Protein AF-A0A944Y5Y4-F1 (afdb_monomer_lite)

Sequence (317 aa):
REGQQRCRPAVFDELEQLVVWQGKKKQIVALEKGPWISRLKGQNPHGPQLGYQIQLTYREESLQIILSQECAETFLPERRYAYGEYSKNRRDNFRWDNFGQKIFIDRYLVSNRDLKVWSDLGLAPKAIQFDAGLPDNPALKLTKSQMLSYCAFRGKQLMQAHILDAASFHPMDIQNVRPKSSLRNPYPWTRKKGTFLNKALNDKGSLFKKEYCKKIFTSECGETALLGASVARSRSWMGMYQVLGGQLEAVRNAVQPKYNLKASSQHFDIHSAWHKIGKRAYWDGVGHTERNFGWKRGEVPSKYPLGVGFRCFRRLL

Secondary structure (DSSP, 8-state):
--------TTHHHHHHHHHHHHHTTT-EEEEEEEEEEETTTSS-TTS-SEEEEEEEEETTEEEEEEEE-GGGEEEE-S-EEE-SSPPSSGGG--EEE-TT-EEEEESSPPBHHHHHHHHHTT-S-TT----TT-TTSB--S--HHHHHHHHHHTT-EE-BHHHHHHHHS--S-SS-SS-SS----SSTT---S--HHHHHHH-TTSPP-GGGGGT-B-GGGGGGGGS-TTT---B-TT--BSSSBSSEEE-B-SS-TT--EE--STTS-TT-TT-STT--B-B-SS--SGGGB-SPTTSS-TTS---EEE-EEEEE-

Foldseek 3Di:
DDDPPQPDPCPVVVVVVVLVVVVVVVWWDDKDWDAKDACVPDPDVPDARIFTWIWTHTPPDIDIDTHDPLNQKFWQDWAKAWFFDDDPDPVPTDIDTQVVKTKIWGQEFQFLLLVVSCVVVVNQDPPDDGDPPDRQAFGFFAFLVRQQSSQVSNVWGWAARRNLQSQQQDAPDPPHRYDPDGDFFFGQPDDDQPPPLNCVQVDVPDDDDCVCCLAAQAQVVPPVLRPHQPRNVHAGPRNRTNSAERAKEAHCYPPDRQFGILPRYHQHDSNDPSRTRSHGWGACRGGQDPVRTRDDPPRTDPPDRHTYTTITMHMDD

Radius of gyration: 21.39 Å; chains: 1; bounding box: 64×45×59 Å

Structure (mmCIF, N/CA/C/O backbone):
data_AF-A0A944Y5Y4-F1
#
_entry.id   AF-A0A944Y5Y4-F1
#
loop_
_atom_site.group_PDB
_atom_site.id
_atom_site.type_symbol
_atom_site.label_atom_id
_atom_site.label_alt_id
_atom_site.label_comp_id
_atom_site.label_asym_id
_atom_site.label_entity_id
_atom_site.label_seq_id
_atom_site.pdbx_PDB_ins_code
_atom_site.Cartn_x
_atom_site.Cartn_y
_atom_site.Cartn_z
_atom_site.occupancy
_atom_site.B_iso_or_equiv
_atom_site.auth_seq_id
_atom_site.auth_comp_id
_atom_site.auth_asym_id
_atom_site.auth_atom_id
_atom_site.pdbx_PDB_model_num
ATOM 1 N N . ARG A 1 1 ? -24.994 -11.385 -10.035 1.00 32.56 1 ARG A N 1
ATOM 2 C CA . ARG A 1 1 ? -24.732 -9.939 -9.811 1.00 32.56 1 ARG A CA 1
ATOM 3 C C . ARG A 1 1 ? -25.239 -9.640 -8.410 1.00 32.56 1 ARG A C 1
ATOM 5 O O . ARG A 1 1 ? -26.354 -9.174 -8.263 1.00 32.56 1 ARG A O 1
ATOM 12 N N . GLU A 1 2 ? -24.466 -10.010 -7.398 1.00 31.47 2 GLU A N 1
ATOM 13 C CA . GLU A 1 2 ? -24.863 -9.892 -5.995 1.00 31.47 2 GLU A CA 1
ATOM 14 C C . GLU A 1 2 ? -24.019 -8.816 -5.318 1.00 31.47 2 GLU A C 1
ATOM 16 O O . GLU A 1 2 ? -22.796 -8.793 -5.451 1.00 31.47 2 GLU A O 1
ATOM 21 N N . GLY A 1 3 ? -24.716 -7.894 -4.655 1.00 32.81 3 GLY A N 1
ATOM 22 C CA . GLY A 1 3 ? -24.315 -7.308 -3.380 1.00 32.81 3 GLY A CA 1
ATOM 23 C C . GLY A 1 3 ? -22.873 -6.838 -3.210 1.00 32.81 3 GLY A C 1
ATOM 24 O O . GLY A 1 3 ? -22.249 -7.170 -2.210 1.00 32.81 3 GLY A O 1
ATOM 25 N N . GLN A 1 4 ? -22.350 -5.979 -4.088 1.00 35.22 4 GLN A N 1
ATOM 26 C CA . GLN A 1 4 ? -21.312 -5.049 -3.632 1.00 35.22 4 GLN A CA 1
ATOM 27 C C . GLN A 1 4 ? -22.012 -3.936 -2.849 1.00 35.22 4 GLN A C 1
ATOM 29 O O . GLN A 1 4 ? -22.292 -2.864 -3.389 1.00 35.22 4 GLN A O 1
ATOM 34 N N . GLN A 1 5 ? -22.337 -4.218 -1.583 1.00 37.31 5 GLN A N 1
ATOM 35 C CA . GLN A 1 5 ? -22.706 -3.196 -0.609 1.00 37.31 5 GLN A CA 1
ATOM 36 C C . GLN A 1 5 ? -21.568 -2.171 -0.623 1.00 37.31 5 GLN A C 1
ATOM 38 O O . GLN A 1 5 ? -20.433 -2.438 -0.215 1.00 37.31 5 GLN A O 1
ATOM 43 N N . ARG A 1 6 ? -21.831 -1.019 -1.246 1.00 40.19 6 ARG A N 1
ATOM 44 C CA . ARG A 1 6 ? -20.888 0.089 -1.251 1.0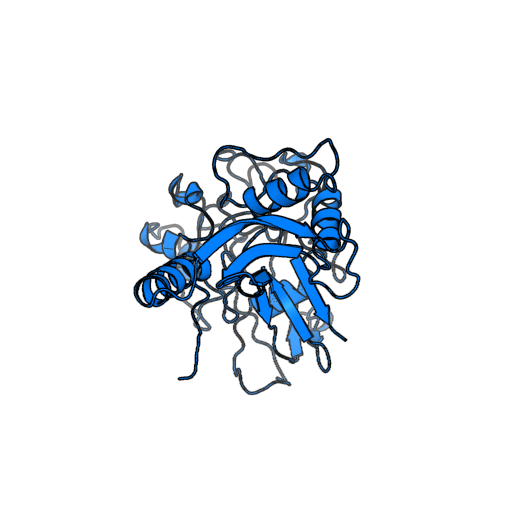0 40.19 6 ARG A CA 1
ATOM 45 C C . ARG A 1 6 ? -20.812 0.549 0.189 1.00 40.19 6 ARG A C 1
ATOM 47 O O . ARG A 1 6 ? -21.748 1.160 0.679 1.00 40.19 6 ARG A O 1
ATOM 54 N N . CYS A 1 7 ? -19.695 0.255 0.832 1.00 50.53 7 CYS A N 1
ATOM 55 C CA . CYS A 1 7 ? -19.267 0.942 2.032 1.00 50.53 7 CYS A CA 1
ATOM 56 C C . CYS A 1 7 ? -19.266 2.445 1.763 1.00 50.53 7 CYS A C 1
ATOM 58 O O . CYS A 1 7 ? -18.331 2.976 1.158 1.00 50.53 7 CYS A O 1
ATOM 60 N N . ARG A 1 8 ? -20.363 3.109 2.118 1.00 47.94 8 ARG A N 1
ATOM 61 C CA . ARG A 1 8 ? -20.474 4.554 2.064 1.00 47.94 8 ARG A CA 1
ATOM 62 C C . ARG A 1 8 ? -19.942 5.094 3.392 1.00 47.94 8 ARG A C 1
ATOM 64 O O . ARG A 1 8 ? -20.396 4.647 4.438 1.00 47.94 8 ARG A O 1
ATOM 71 N N . PRO A 1 9 ? -19.035 6.082 3.378 1.00 46.47 9 PRO A N 1
ATOM 72 C CA . PRO A 1 9 ? -18.768 6.916 4.553 1.00 46.47 9 PRO A CA 1
ATOM 73 C C . PRO A 1 9 ? -20.051 7.548 5.121 1.00 46.47 9 PRO A C 1
ATOM 75 O O . PRO A 1 9 ? -20.105 7.873 6.299 1.00 46.47 9 PRO A O 1
ATOM 78 N N . ALA A 1 10 ? -21.095 7.635 4.291 1.00 51.19 10 ALA A N 1
ATOM 79 C CA . ALA A 1 10 ? -22.424 8.103 4.639 1.00 51.19 10 ALA A CA 1
ATOM 80 C C . ALA A 1 10 ? -23.187 7.205 5.624 1.00 51.19 10 ALA A C 1
ATOM 82 O O . ALA A 1 10 ? -24.344 7.490 5.849 1.00 51.19 10 ALA A O 1
ATOM 83 N N . VAL A 1 11 ? -22.619 6.150 6.231 1.00 61.16 11 VAL A N 1
ATOM 84 C CA . VAL A 1 11 ? -23.331 5.438 7.317 1.00 61.16 11 VAL A CA 1
ATOM 85 C C . VAL A 1 11 ? -23.680 6.404 8.451 1.00 61.16 11 VAL A C 1
ATOM 87 O O . VAL A 1 11 ? -24.752 6.281 9.026 1.00 61.16 11 VAL A O 1
ATOM 90 N N . PHE A 1 12 ? -22.827 7.395 8.740 1.00 59.19 12 PHE A N 1
ATOM 91 C CA . PHE A 1 12 ? -23.181 8.428 9.714 1.00 59.19 12 PHE A CA 1
ATOM 92 C C . PHE A 1 12 ? -24.285 9.348 9.185 1.00 59.19 12 PHE A C 1
ATOM 94 O O . PHE A 1 12 ? -25.245 9.579 9.900 1.00 59.19 12 PHE A O 1
ATOM 101 N N . ASP A 1 13 ? -24.204 9.803 7.932 1.00 63.31 13 ASP A N 1
ATOM 102 C CA . ASP A 1 13 ? -25.249 10.641 7.324 1.00 63.31 13 ASP A CA 1
ATOM 103 C C . ASP A 1 13 ? -26.589 9.886 7.198 1.00 63.31 13 ASP A C 1
ATOM 105 O O . ASP A 1 13 ? -27.656 10.464 7.362 1.00 63.31 13 ASP A O 1
ATOM 109 N N . GLU A 1 14 ? -26.549 8.578 6.939 1.00 68.12 14 GLU A N 1
ATOM 110 C CA . GLU A 1 14 ? -27.693 7.666 6.866 1.00 68.12 14 GLU A CA 1
ATOM 111 C C . GLU A 1 14 ? -28.248 7.382 8.270 1.00 68.12 14 GLU A C 1
ATOM 113 O O . GLU A 1 14 ? -29.465 7.335 8.433 1.00 68.12 14 GLU A O 1
ATOM 118 N N . LEU A 1 15 ? -27.393 7.263 9.297 1.00 66.62 15 LEU A N 1
ATOM 119 C CA . LEU A 1 15 ? -27.804 7.193 10.704 1.00 66.62 15 LEU A CA 1
ATOM 120 C C . LEU A 1 15 ? -28.414 8.518 11.170 1.00 66.62 15 LEU A C 1
ATOM 122 O O . LEU A 1 15 ? -29.467 8.493 11.793 1.00 66.62 15 LEU A O 1
ATOM 126 N N . GLU A 1 16 ? -27.821 9.663 10.827 1.00 66.06 16 GLU A N 1
ATOM 127 C CA . GLU A 1 16 ? -28.390 10.993 11.075 1.00 66.06 16 GLU A CA 1
ATOM 128 C C . GLU A 1 16 ? -29.751 11.119 10.376 1.00 66.06 16 GLU A C 1
ATOM 130 O O . GLU A 1 16 ? -30.722 11.529 11.004 1.00 66.06 16 GLU A O 1
ATOM 135 N N . GLN A 1 17 ? -29.879 10.684 9.118 1.00 68.75 17 GLN A N 1
ATOM 136 C CA . GLN A 1 17 ? -31.157 10.677 8.395 1.00 68.75 17 GLN A CA 1
ATOM 137 C C . GLN A 1 17 ? -32.194 9.737 9.026 1.00 68.75 17 GLN A C 1
ATOM 139 O O . GLN A 1 17 ? -33.362 10.113 9.137 1.00 68.75 17 GLN A O 1
ATOM 144 N N . LEU A 1 18 ? -31.792 8.543 9.470 1.00 65.81 18 LEU A N 1
ATOM 145 C CA . LEU A 1 18 ? -32.645 7.603 10.208 1.00 65.81 18 LEU A CA 1
ATOM 146 C C . LEU A 1 18 ? -33.116 8.202 11.535 1.00 65.81 18 LEU A C 1
ATOM 148 O O . LEU A 1 18 ? -34.299 8.108 11.863 1.00 65.81 18 LEU A O 1
ATOM 152 N N . VAL A 1 19 ? -32.214 8.855 12.268 1.00 65.56 19 VAL A N 1
ATOM 153 C CA . VAL A 1 19 ? -32.515 9.550 13.522 1.00 65.56 19 VAL A CA 1
ATOM 154 C C . VAL A 1 19 ? -33.461 10.719 13.279 1.00 65.56 19 VAL A C 1
ATOM 156 O O . VAL A 1 19 ? -34.454 10.834 13.987 1.00 65.56 19 VAL A O 1
ATOM 159 N N . VAL A 1 20 ? -33.245 11.533 12.244 1.00 66.31 20 VAL A N 1
ATOM 160 C CA . VAL A 1 20 ? -34.153 12.628 11.861 1.00 66.31 20 VAL A CA 1
ATOM 161 C C . VAL A 1 20 ? -35.531 12.089 11.466 1.00 66.31 20 VAL A C 1
ATOM 163 O O . VAL A 1 20 ? -36.558 12.653 11.853 1.00 66.31 20 VAL A O 1
ATOM 166 N N . TRP A 1 21 ? -35.587 10.979 10.727 1.00 65.56 21 TRP A N 1
ATOM 167 C CA . TRP A 1 21 ? -36.845 10.349 10.327 1.00 65.56 21 TRP A CA 1
ATOM 168 C C . TRP A 1 21 ? -37.629 9.789 11.524 1.00 65.56 21 TRP A C 1
ATOM 170 O O . TRP A 1 21 ? -38.839 9.994 11.615 1.00 65.56 21 TRP A O 1
ATOM 180 N N . GLN A 1 22 ? -36.953 9.144 12.477 1.00 63.25 22 GLN A N 1
ATOM 181 C CA . GLN A 1 22 ? -37.564 8.643 13.717 1.00 63.25 22 GLN A CA 1
ATOM 182 C C . GLN A 1 22 ? -37.851 9.754 14.740 1.00 63.25 22 GLN A C 1
ATOM 184 O O . GLN A 1 22 ? -38.811 9.667 15.506 1.00 63.25 22 GLN A O 1
ATOM 189 N N . GLY A 1 23 ? -37.070 10.833 14.736 1.00 59.53 23 GLY A N 1
ATOM 190 C CA . GLY A 1 23 ? -37.290 12.029 15.550 1.00 59.53 23 GLY A CA 1
ATOM 191 C C . GLY A 1 23 ? -38.602 12.723 15.187 1.00 59.53 23 GLY A C 1
ATOM 192 O O . GLY A 1 23 ? -39.351 13.137 16.069 1.00 59.53 23 GLY A O 1
ATOM 193 N N . LYS A 1 24 ? -38.984 12.716 13.900 1.00 63.16 24 LYS A N 1
ATOM 194 C CA . LYS A 1 24 ? -40.328 13.138 13.453 1.00 63.16 24 LYS A CA 1
ATOM 195 C C . LYS A 1 24 ? -41.460 12.265 14.014 1.00 63.16 24 LYS A C 1
ATOM 197 O O . LYS A 1 24 ? -42.593 12.729 14.090 1.00 63.16 24 LYS A O 1
ATOM 202 N N . LYS A 1 25 ? -41.162 11.037 14.459 1.00 65.19 25 LYS A N 1
ATOM 203 C CA . LYS A 1 25 ? -42.082 10.146 15.189 1.00 65.19 25 LYS A CA 1
ATOM 204 C C . LYS A 1 25 ? -41.959 10.260 16.723 1.00 65.19 25 LYS A C 1
ATOM 206 O O . LYS A 1 25 ? -42.536 9.438 17.427 1.00 65.19 25 LYS A O 1
ATOM 211 N N . LYS A 1 26 ? -41.238 11.272 17.241 1.00 60.72 26 LYS A N 1
ATOM 212 C CA . LYS A 1 26 ? -40.980 11.543 18.677 1.00 60.72 26 LYS A CA 1
ATOM 213 C C . LYS A 1 26 ? -40.321 10.386 19.441 1.00 60.72 26 LYS A C 1
ATOM 215 O O . LYS A 1 26 ? -40.589 10.180 20.621 1.00 60.72 26 LYS A O 1
ATOM 220 N N . GLN A 1 27 ? -39.497 9.600 18.759 1.00 64.38 27 GLN A N 1
ATOM 221 C CA . GLN A 1 27 ? -38.983 8.343 19.295 1.00 64.38 27 GLN A CA 1
ATOM 222 C C . GLN A 1 27 ? -37.503 8.429 19.701 1.00 64.38 27 GLN A C 1
ATOM 224 O O . GLN A 1 27 ? -37.163 8.092 20.830 1.00 64.38 27 GLN A O 1
ATOM 229 N N . ILE A 1 28 ? -36.633 8.963 18.841 1.00 63.50 28 ILE A N 1
ATOM 230 C CA . ILE A 1 28 ? -35.209 9.172 19.155 1.00 63.50 28 ILE A CA 1
ATOM 231 C C . ILE A 1 28 ? -34.992 10.621 19.600 1.00 63.50 28 ILE A C 1
ATOM 233 O O . ILE A 1 28 ? -35.479 11.539 18.940 1.00 63.50 28 ILE A O 1
ATOM 237 N N . VAL A 1 29 ? -34.273 10.808 20.709 1.00 65.19 29 VAL A N 1
ATOM 238 C CA . VAL A 1 29 ? -34.086 12.112 21.367 1.00 65.19 29 VAL A CA 1
ATOM 239 C C . VAL A 1 29 ? -32.740 12.737 20.998 1.00 65.19 29 VAL A C 1
ATOM 241 O O . VAL A 1 29 ? -32.684 13.938 20.746 1.00 65.19 29 VAL A O 1
ATOM 244 N N . ALA A 1 30 ? -31.668 11.941 20.913 1.00 73.81 30 ALA A N 1
ATOM 245 C CA . ALA A 1 30 ? -30.339 12.446 20.571 1.00 73.81 30 ALA A CA 1
ATOM 246 C C . ALA A 1 30 ? -29.440 11.378 19.926 1.00 73.81 30 ALA A C 1
ATOM 248 O O . ALA A 1 30 ? -29.557 10.183 20.208 1.00 73.81 30 ALA A O 1
ATOM 249 N N . LEU A 1 31 ? -28.520 11.843 19.077 1.00 77.12 31 LEU A N 1
ATOM 250 C CA . LEU A 1 31 ? -27.398 11.082 18.534 1.00 77.12 31 LEU A CA 1
ATOM 251 C C . LEU A 1 31 ? -26.121 11.882 18.799 1.00 77.12 31 LEU A C 1
ATOM 253 O O . LEU A 1 31 ? -25.899 12.916 18.169 1.00 77.12 31 LEU A O 1
ATOM 257 N N . GLU A 1 32 ? -25.281 11.409 19.714 1.00 80.31 32 GLU A N 1
ATOM 258 C CA . GLU A 1 32 ? -24.053 12.108 20.094 1.00 80.31 32 GLU A CA 1
ATOM 259 C C . GLU A 1 32 ? -22.818 11.408 19.521 1.00 80.31 32 GLU A C 1
ATOM 261 O O . GLU A 1 32 ? -22.635 10.189 19.627 1.00 80.31 32 GLU A O 1
ATOM 266 N N . LYS A 1 33 ? -21.953 12.210 18.893 1.00 80.00 33 LYS A N 1
ATOM 267 C CA . LYS A 1 33 ? -20.659 11.785 18.354 1.00 80.00 33 LYS A CA 1
ATOM 268 C C . LYS A 1 33 ? -19.675 11.593 19.507 1.00 80.00 33 LYS A C 1
ATOM 270 O O . LYS A 1 33 ? -19.272 12.563 20.142 1.00 80.00 33 LYS A O 1
ATOM 275 N N . GLY A 1 34 ? -19.278 10.349 19.757 1.00 78.38 34 GLY A N 1
ATOM 276 C CA . GLY A 1 34 ? -18.265 10.006 20.750 1.00 78.38 34 GLY A CA 1
ATOM 277 C C . GLY A 1 34 ? -16.836 10.043 20.191 1.00 78.38 34 GLY A C 1
ATOM 278 O O . GLY A 1 34 ? -16.617 10.268 18.994 1.00 78.38 34 GLY A O 1
ATOM 279 N N . PRO A 1 35 ? -15.828 9.821 21.051 1.00 83.62 35 PRO A N 1
ATOM 280 C CA . PRO A 1 35 ? -14.444 9.697 20.618 1.00 83.62 35 PRO A CA 1
ATOM 281 C C . PRO A 1 35 ? -14.199 8.373 19.879 1.00 83.62 35 PRO A C 1
ATOM 283 O O . PRO A 1 35 ? -14.980 7.419 19.938 1.00 83.62 35 PRO A O 1
ATOM 286 N N . TRP A 1 36 ? -13.046 8.284 19.216 1.00 80.38 36 TRP A N 1
ATOM 287 C CA . TRP A 1 36 ? -12.488 6.981 18.865 1.00 80.38 36 TRP A CA 1
ATOM 288 C C . TRP A 1 36 ? -12.118 6.234 20.143 1.00 80.38 36 TRP A C 1
ATOM 290 O O . TRP A 1 36 ? -11.468 6.792 21.026 1.00 80.38 36 TRP A O 1
ATOM 300 N N . ILE A 1 37 ? -12.491 4.961 20.217 1.00 81.00 37 ILE A N 1
ATOM 301 C CA . ILE A 1 37 ? -12.140 4.080 21.330 1.00 81.00 37 ILE A CA 1
ATOM 302 C C . ILE A 1 37 ? -11.293 2.919 20.824 1.00 81.00 37 ILE A C 1
ATOM 304 O O . ILE A 1 37 ? -11.496 2.418 19.716 1.00 81.00 37 ILE A O 1
ATOM 308 N N . SER A 1 38 ? -10.337 2.480 21.640 1.00 79.38 38 SER A N 1
ATOM 309 C CA . SER A 1 38 ? -9.500 1.313 21.362 1.00 79.38 38 SER A CA 1
ATOM 310 C C . SER A 1 38 ? -9.567 0.330 22.518 1.00 79.38 38 SER A C 1
ATOM 312 O O . SER A 1 38 ? -9.534 0.744 23.678 1.00 79.38 38 SER A O 1
ATOM 314 N N . ARG A 1 39 ? -9.572 -0.971 22.206 1.00 77.94 39 ARG A N 1
ATOM 315 C CA . ARG A 1 39 ? -9.470 -2.044 23.207 1.00 77.94 39 ARG A CA 1
ATOM 316 C C . ARG A 1 39 ? -8.249 -1.872 24.118 1.00 77.94 39 ARG A C 1
ATOM 318 O O . ARG A 1 39 ? -8.322 -2.203 25.289 1.00 77.94 39 ARG A O 1
ATOM 325 N N . LEU A 1 40 ? -7.152 -1.310 23.607 1.00 73.44 40 LEU A N 1
ATOM 326 C CA . LEU A 1 40 ? -5.926 -1.081 24.382 1.00 73.44 40 LEU A CA 1
ATOM 327 C C . LEU A 1 40 ? -6.068 0.013 25.452 1.00 73.44 40 LEU A C 1
ATOM 329 O O . LEU A 1 40 ? -5.273 0.053 26.384 1.00 73.44 40 LEU A O 1
ATOM 333 N N . LYS A 1 41 ? -7.058 0.904 25.315 1.00 70.69 41 LYS A N 1
ATOM 334 C CA . LYS A 1 41 ? -7.368 1.962 26.288 1.00 70.69 41 LYS A CA 1
ATOM 335 C C . LYS A 1 41 ? -8.631 1.686 27.111 1.00 70.69 41 LYS A C 1
ATOM 337 O O . LYS A 1 41 ? -8.846 2.362 28.110 1.00 70.69 41 LYS A O 1
ATOM 342 N N . GLY A 1 42 ? -9.484 0.763 26.668 1.00 61.91 42 GLY A N 1
ATOM 343 C CA . GLY A 1 42 ? -10.817 0.537 27.223 1.00 61.91 42 GLY A CA 1
ATOM 344 C C . GLY A 1 42 ? -10.913 -0.675 28.152 1.00 61.91 42 GLY A C 1
ATOM 345 O O . GLY A 1 42 ? -10.196 -1.656 27.999 1.00 61.91 42 GLY A O 1
ATOM 346 N N . GLN A 1 43 ? -11.876 -0.624 29.073 1.00 57.53 43 GLN A N 1
ATOM 347 C CA . GLN A 1 43 ? -12.178 -1.660 30.073 1.00 57.53 43 GLN A CA 1
ATOM 348 C C . GLN A 1 43 ? -12.935 -2.888 29.518 1.00 57.53 43 GLN A C 1
ATOM 350 O O . GLN A 1 43 ? -13.254 -3.797 30.276 1.00 57.53 43 GLN A O 1
ATOM 355 N N . ASN A 1 44 ? -13.246 -2.940 28.214 1.00 64.25 44 ASN A N 1
ATOM 356 C CA . ASN A 1 44 ? -14.018 -4.033 27.614 1.00 64.25 44 ASN A CA 1
ATOM 357 C C . ASN A 1 44 ? -13.126 -4.941 26.739 1.00 64.25 44 ASN A C 1
ATOM 359 O O . ASN A 1 44 ? -12.873 -4.604 25.574 1.00 64.25 44 ASN A O 1
ATOM 363 N N . PRO A 1 45 ? -12.682 -6.110 27.242 1.00 68.31 45 PRO A N 1
ATOM 364 C CA . PRO A 1 45 ? -11.821 -7.028 26.491 1.00 68.31 45 PRO A CA 1
ATOM 365 C C . PRO A 1 45 ? -12.508 -7.634 25.254 1.00 68.31 45 PRO A C 1
ATOM 367 O O . PRO A 1 45 ? -11.828 -8.122 24.347 1.00 68.31 45 PRO A O 1
ATOM 370 N N . HIS A 1 46 ? -13.841 -7.564 25.181 1.00 72.50 46 HIS A N 1
ATOM 371 C CA . HIS A 1 46 ? -14.649 -8.123 24.098 1.00 72.50 46 HIS A CA 1
ATOM 372 C C . HIS A 1 46 ? -15.019 -7.096 23.011 1.00 72.50 46 HIS A C 1
ATOM 374 O O . HIS A 1 46 ? -15.460 -7.490 21.933 1.00 72.50 46 HIS A O 1
ATOM 380 N N . GLY A 1 47 ? -14.791 -5.795 23.235 1.00 65.56 47 GLY A N 1
ATOM 381 C CA . GLY A 1 47 ? -15.055 -4.739 22.245 1.00 65.56 47 GLY A CA 1
ATOM 382 C C . GLY A 1 47 ? -14.104 -4.782 21.034 1.00 65.56 47 GLY A C 1
ATOM 383 O O . GLY A 1 47 ? -13.049 -5.419 21.101 1.00 65.56 47 GLY A O 1
ATOM 384 N N . PRO A 1 48 ? -14.418 -4.124 19.902 1.00 69.62 48 PRO A N 1
ATOM 385 C CA . PRO A 1 48 ? -13.535 -4.105 18.732 1.00 69.62 48 PRO A CA 1
ATOM 386 C C . PRO A 1 48 ? -12.177 -3.445 19.042 1.00 69.62 48 PRO A C 1
ATOM 388 O O . PRO A 1 48 ? -12.066 -2.604 19.930 1.00 69.62 48 PRO A O 1
ATOM 391 N N . GLN A 1 49 ? -11.127 -3.812 18.294 1.00 77.56 49 GLN A N 1
ATOM 392 C CA . GLN A 1 49 ? -9.764 -3.271 18.485 1.00 77.56 49 GLN A CA 1
ATOM 393 C C . GLN A 1 49 ? -9.711 -1.738 18.383 1.00 77.56 49 GLN A C 1
ATOM 395 O O . GLN A 1 49 ? -9.029 -1.074 19.165 1.00 77.56 49 GLN A O 1
ATOM 400 N N . LEU A 1 50 ? -10.464 -1.190 17.430 1.00 83.06 50 LEU A N 1
ATOM 401 C CA . LEU A 1 50 ? -10.722 0.233 17.274 1.00 83.06 50 LEU A CA 1
ATOM 402 C C . LEU A 1 50 ? -12.146 0.402 16.748 1.00 83.06 50 LEU A C 1
ATOM 404 O O . LEU A 1 50 ? -12.538 -0.296 15.807 1.00 83.06 50 LEU A O 1
ATOM 408 N N . GLY A 1 51 ? -12.888 1.344 17.314 1.00 83.25 51 GLY A N 1
ATOM 409 C CA . GLY A 1 51 ? -14.210 1.700 16.827 1.00 83.25 51 GLY A CA 1
ATOM 410 C C . GLY A 1 51 ? -14.543 3.158 17.089 1.00 83.25 51 GLY A C 1
ATOM 411 O O . GLY A 1 51 ? -13.923 3.812 17.929 1.00 83.25 51 GLY A O 1
ATOM 412 N N . TYR A 1 52 ? -15.509 3.661 16.332 1.00 82.88 52 TYR A N 1
ATOM 413 C CA . TYR A 1 52 ? -16.080 4.978 16.567 1.00 82.88 52 TYR A CA 1
ATOM 414 C C . TYR A 1 52 ? -17.280 4.826 17.495 1.00 82.88 52 TYR A C 1
ATOM 416 O O . TYR A 1 52 ? -18.211 4.084 17.171 1.00 82.88 52 TYR A O 1
ATOM 424 N N . GLN A 1 53 ? -17.228 5.468 18.660 1.00 84.44 53 GLN A N 1
ATOM 425 C CA . GLN A 1 5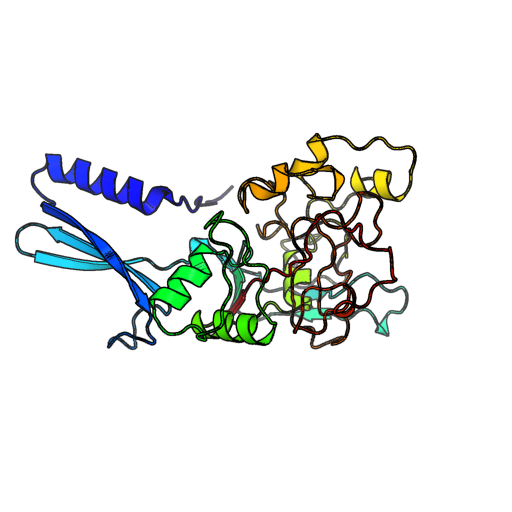3 ? -18.318 5.413 19.620 1.00 84.44 53 GLN A CA 1
ATOM 426 C C . GLN A 1 53 ? -19.418 6.395 19.226 1.00 84.44 53 GLN A C 1
ATOM 428 O O . GLN A 1 53 ? -19.160 7.552 18.903 1.00 84.44 53 GLN A O 1
ATOM 433 N N . ILE A 1 54 ? -20.654 5.926 19.307 1.00 86.19 54 ILE A N 1
ATOM 434 C CA . ILE A 1 54 ? -21.862 6.717 19.129 1.00 86.19 54 ILE A CA 1
ATOM 435 C C . ILE A 1 54 ? -22.753 6.457 20.336 1.00 86.19 54 ILE A C 1
ATOM 437 O O . ILE A 1 54 ? -22.962 5.300 20.698 1.00 86.19 54 ILE A O 1
ATOM 441 N N . GLN A 1 55 ? -23.282 7.516 20.941 1.00 87.31 55 GLN A N 1
ATOM 442 C CA . GLN A 1 55 ? -24.334 7.389 21.943 1.00 87.31 55 GLN A CA 1
ATOM 443 C C . GLN A 1 55 ? -25.680 7.659 21.272 1.00 87.31 55 GLN A C 1
ATOM 445 O O . GLN A 1 55 ? -25.877 8.712 20.662 1.00 87.31 55 GLN A O 1
ATOM 450 N N . LEU A 1 56 ? -26.591 6.696 21.361 1.00 85.38 56 LEU A N 1
ATOM 451 C CA . LEU A 1 56 ? -27.963 6.825 20.893 1.00 85.38 56 LEU A CA 1
ATOM 452 C C . LEU A 1 56 ? -28.887 6.930 22.104 1.00 85.38 56 LEU A C 1
ATOM 454 O O . LEU A 1 56 ? -28.943 6.002 22.906 1.00 85.38 56 LEU A O 1
ATOM 458 N N . THR A 1 57 ? -29.637 8.022 22.211 1.00 84.31 57 THR A N 1
ATOM 459 C CA . THR A 1 57 ? -30.603 8.223 23.299 1.00 84.31 57 THR A CA 1
ATOM 460 C C . THR A 1 57 ? -32.024 8.086 22.763 1.00 84.31 57 THR A C 1
ATOM 462 O O . THR A 1 57 ? -32.444 8.827 21.866 1.00 84.31 57 THR A O 1
ATOM 465 N N . TYR A 1 58 ? -32.772 7.134 23.316 1.00 81.88 58 TYR A N 1
ATOM 466 C CA . TYR A 1 58 ? -34.165 6.849 22.983 1.00 81.88 58 TYR A CA 1
ATOM 467 C C . TYR A 1 58 ? -34.997 6.915 24.265 1.00 81.88 58 TYR A C 1
ATOM 469 O O . TYR A 1 58 ? -34.846 6.080 25.153 1.00 81.88 58 TYR A O 1
ATOM 477 N N . ARG A 1 59 ? -35.888 7.910 24.363 1.00 83.06 59 ARG A N 1
ATOM 478 C CA . ARG A 1 59 ? -36.593 8.252 25.613 1.00 83.06 59 ARG A CA 1
ATOM 479 C C . ARG A 1 59 ? -35.591 8.473 26.761 1.00 83.06 59 ARG A C 1
ATOM 481 O O . ARG A 1 59 ? -34.726 9.330 26.625 1.00 83.06 59 ARG A O 1
ATOM 488 N N . GLU A 1 60 ? -35.708 7.722 27.853 1.00 86.44 60 GLU A N 1
ATOM 489 C CA . GLU A 1 60 ? -34.827 7.783 29.031 1.00 86.44 60 GLU A CA 1
ATOM 490 C C . GLU A 1 60 ? -33.696 6.741 28.980 1.00 86.44 60 GLU A C 1
ATOM 492 O O . GLU A 1 60 ? -32.878 6.656 29.893 1.00 86.44 60 GLU A O 1
ATOM 497 N N . GLU A 1 61 ? -33.622 5.951 27.907 1.00 88.06 61 GLU A N 1
ATOM 498 C CA . GLU A 1 61 ? -32.595 4.933 27.729 1.00 88.06 61 GLU A CA 1
ATOM 499 C C . GLU A 1 61 ? -31.480 5.436 26.813 1.00 88.06 61 GLU A C 1
ATOM 501 O O . GLU A 1 61 ? -31.707 6.158 25.835 1.00 88.06 61 GLU A O 1
ATOM 506 N N . SER A 1 62 ? -30.253 5.014 27.114 1.00 87.06 62 SER A N 1
ATOM 507 C CA . SER A 1 62 ? -29.083 5.352 26.314 1.00 87.06 62 SER A CA 1
ATOM 508 C C . SER A 1 62 ? -28.332 4.087 25.903 1.00 87.06 62 SER A C 1
ATOM 510 O O . SER A 1 62 ? -28.027 3.225 26.727 1.00 87.06 62 SER A O 1
ATOM 512 N N . LEU A 1 63 ? -28.060 3.972 24.607 1.00 86.44 63 LEU A N 1
ATOM 513 C CA . LEU A 1 63 ? -27.368 2.851 23.993 1.00 86.44 63 LEU A CA 1
ATOM 514 C C . LEU A 1 63 ? -26.036 3.326 23.419 1.00 86.44 63 LEU A C 1
ATOM 516 O O . LEU A 1 63 ? -25.989 4.177 22.530 1.00 86.44 63 LEU A O 1
ATOM 520 N N . GLN A 1 64 ? -24.948 2.724 23.886 1.00 85.00 64 GLN A N 1
ATOM 521 C CA . GLN A 1 64 ? -23.621 2.944 23.329 1.00 85.00 64 GLN A CA 1
ATOM 522 C C . GLN A 1 64 ? -23.394 1.979 22.160 1.00 85.00 64 GLN A C 1
ATOM 524 O O . GLN A 1 64 ? -23.342 0.762 22.333 1.00 85.00 64 GLN A O 1
ATOM 529 N N . ILE A 1 65 ? -23.235 2.525 20.958 1.00 84.06 65 ILE A N 1
ATOM 530 C CA . ILE A 1 65 ? -22.949 1.776 19.734 1.00 84.06 65 ILE A CA 1
ATOM 531 C C . ILE A 1 65 ? -21.487 2.002 19.359 1.00 84.06 65 ILE A C 1
ATOM 533 O O . ILE A 1 65 ? -20.985 3.125 19.389 1.00 84.06 65 ILE A O 1
ATOM 537 N N . ILE A 1 66 ? -20.792 0.933 18.973 1.00 82.69 66 ILE A N 1
ATOM 538 C CA . ILE A 1 66 ? -19.406 1.009 18.513 1.00 82.69 66 ILE A CA 1
ATOM 539 C C . ILE A 1 66 ? -19.353 0.568 17.055 1.00 82.69 66 ILE A C 1
ATOM 541 O O . ILE A 1 66 ? -19.570 -0.601 16.743 1.00 82.69 66 ILE A O 1
ATOM 545 N N . LEU A 1 67 ? -19.031 1.499 16.159 1.00 81.38 67 LEU A N 1
ATOM 546 C CA . LEU A 1 67 ? -18.899 1.207 14.735 1.00 81.38 67 LEU A CA 1
ATOM 547 C C . LEU A 1 67 ? -17.488 0.699 14.410 1.00 81.38 67 LEU A C 1
ATOM 549 O O . LEU A 1 67 ? -16.499 1.412 14.609 1.00 81.38 67 LEU A O 1
ATOM 553 N N . SER A 1 68 ? -17.388 -0.524 13.881 1.00 78.44 68 SER A N 1
ATOM 554 C CA . SER A 1 68 ? -16.132 -1.108 13.399 1.00 78.44 68 SER A CA 1
ATOM 555 C C . SER A 1 68 ? -15.775 -0.600 11.991 1.00 78.44 68 SER A C 1
ATOM 557 O O . SER A 1 68 ? -16.632 -0.357 11.143 1.00 78.44 68 SER A O 1
ATOM 559 N N . GLN A 1 69 ? -14.477 -0.440 11.704 1.00 74.25 69 GLN A N 1
ATOM 560 C CA . GLN A 1 69 ? -13.982 0.024 10.394 1.00 74.25 69 GLN A CA 1
ATOM 561 C C . GLN A 1 69 ? -13.823 -1.118 9.361 1.00 74.25 69 GLN A C 1
ATOM 563 O O . GLN A 1 69 ? -12.814 -1.203 8.658 1.00 74.25 69 GLN A O 1
ATOM 568 N N . GLU A 1 70 ? -14.792 -2.022 9.241 1.00 72.31 70 GLU A N 1
ATOM 569 C CA . GLU A 1 70 ? -14.659 -3.208 8.366 1.00 72.31 70 GLU A CA 1
ATOM 570 C C . GLU A 1 70 ? -14.654 -2.856 6.871 1.00 72.31 70 GLU A C 1
ATOM 572 O O . GLU A 1 70 ? -14.058 -3.540 6.039 1.00 72.31 70 GLU A O 1
ATOM 577 N N . CYS A 1 71 ? -15.231 -1.709 6.527 1.00 79.00 71 CYS A N 1
ATOM 578 C CA . CYS A 1 71 ? -15.303 -1.195 5.166 1.00 79.00 71 CYS A CA 1
ATOM 579 C C . CYS A 1 71 ? -13.957 -0.861 4.509 1.00 79.00 71 CYS A C 1
ATOM 581 O O . CYS A 1 71 ? -13.869 -0.761 3.278 1.00 79.00 71 CYS A O 1
ATOM 583 N N . ALA A 1 72 ? -12.913 -0.688 5.318 1.00 87.62 72 ALA A N 1
ATOM 584 C CA . ALA A 1 72 ? -11.566 -0.424 4.842 1.00 87.62 72 ALA A CA 1
ATOM 585 C C . ALA A 1 72 ? -10.843 -1.696 4.371 1.00 87.62 72 ALA A C 1
ATOM 587 O O . ALA A 1 72 ? -9.760 -1.581 3.804 1.00 87.62 72 ALA A O 1
ATOM 588 N N . GLU A 1 73 ? -11.424 -2.888 4.552 1.00 92.50 73 GLU A N 1
ATOM 589 C CA . GLU A 1 73 ? -10.770 -4.168 4.271 1.00 92.50 73 GLU A CA 1
ATOM 590 C C . GLU A 1 73 ? -11.385 -4.923 3.079 1.00 92.50 73 GLU A C 1
ATOM 592 O O . GLU A 1 73 ? -12.548 -4.757 2.699 1.00 92.50 73 GLU A O 1
ATOM 597 N N . THR A 1 74 ? -10.588 -5.778 2.449 1.00 94.75 74 THR A N 1
ATOM 598 C CA . THR A 1 74 ? -11.026 -6.766 1.460 1.00 94.75 74 THR A CA 1
ATOM 599 C C . THR A 1 74 ? -10.531 -8.153 1.852 1.00 94.75 74 THR A C 1
ATOM 601 O O . THR A 1 74 ? -9.433 -8.295 2.389 1.00 94.75 74 THR A O 1
ATOM 604 N N . PHE A 1 75 ? -11.346 -9.175 1.613 1.00 95.88 75 PHE A N 1
ATOM 605 C CA . PHE A 1 75 ? -11.047 -10.558 1.974 1.00 95.88 75 PHE A CA 1
ATOM 606 C C . PHE A 1 75 ? -10.307 -11.260 0.838 1.00 95.88 75 PHE A C 1
ATOM 608 O O . PHE A 1 75 ? -10.875 -11.387 -0.239 1.00 95.88 75 PHE A O 1
ATOM 615 N N . LEU A 1 76 ? -9.082 -11.740 1.058 1.00 96.81 76 LEU A N 1
ATOM 616 C CA . LEU A 1 76 ? -8.337 -12.522 0.069 1.00 96.81 76 LEU A CA 1
ATOM 617 C C . LEU A 1 76 ? -8.862 -13.971 0.044 1.00 96.81 76 LEU A C 1
ATOM 619 O O . LEU A 1 76 ? -8.643 -14.691 1.020 1.00 96.81 76 LEU A O 1
ATOM 623 N N . PRO A 1 77 ? -9.489 -14.431 -1.058 1.00 96.69 77 PRO A N 1
ATOM 624 C CA . PRO A 1 77 ? -10.052 -15.773 -1.138 1.00 96.69 77 PRO A CA 1
ATOM 625 C C . PRO A 1 77 ? -8.996 -16.858 -0.962 1.00 96.69 77 PRO A C 1
ATOM 627 O O . PRO A 1 77 ? -7.823 -16.661 -1.293 1.00 96.69 77 PRO A O 1
ATOM 630 N N . GLU A 1 78 ? -9.415 -18.023 -0.486 1.00 97.19 78 GLU A N 1
ATOM 631 C CA . GLU A 1 78 ? -8.534 -19.181 -0.377 1.00 97.19 78 GLU A CA 1
ATOM 632 C C . GLU A 1 78 ? -8.157 -19.725 -1.758 1.00 97.19 78 GLU A C 1
ATOM 634 O O . GLU A 1 78 ? -9.020 -20.090 -2.560 1.00 97.19 78 GLU A O 1
ATOM 639 N N . ARG A 1 79 ? -6.860 -19.747 -2.071 1.00 97.25 79 ARG A N 1
ATOM 640 C CA . ARG A 1 79 ? -6.343 -20.156 -3.379 1.00 97.25 79 ARG A CA 1
ATOM 641 C C . ARG A 1 79 ? -4.832 -20.408 -3.338 1.00 97.25 79 ARG A C 1
ATOM 643 O O . ARG A 1 79 ? -4.116 -19.880 -2.496 1.00 97.25 79 ARG A O 1
ATOM 650 N N . ARG A 1 80 ? -4.314 -21.126 -4.343 1.00 97.50 80 ARG A N 1
ATOM 651 C CA . ARG A 1 80 ? -2.883 -21.081 -4.709 1.00 97.50 80 ARG A CA 1
ATOM 652 C C . ARG A 1 80 ? -2.518 -19.813 -5.487 1.00 97.50 80 ARG A C 1
ATOM 654 O O . ARG A 1 80 ? -2.981 -19.591 -6.612 1.00 97.50 80 ARG A O 1
ATOM 661 N N . TYR A 1 81 ? -1.599 -19.038 -4.936 1.00 96.62 81 TYR A N 1
ATOM 662 C CA . TYR A 1 81 ? -1.086 -17.798 -5.500 1.00 96.62 81 TYR A CA 1
ATOM 663 C C . TYR A 1 81 ? 0.378 -17.918 -5.928 1.00 96.62 81 TYR A C 1
ATOM 665 O O . TYR A 1 81 ? 1.089 -18.875 -5.618 1.00 96.62 81 TYR A O 1
ATOM 673 N N . ALA A 1 82 ? 0.828 -16.923 -6.685 1.00 95.69 82 ALA A N 1
ATOM 674 C CA . ALA A 1 82 ? 2.215 -16.775 -7.090 1.00 95.69 82 ALA A CA 1
ATOM 675 C C . ALA A 1 82 ? 2.802 -15.479 -6.529 1.00 95.69 82 ALA A C 1
ATOM 677 O O . ALA A 1 82 ? 2.091 -14.492 -6.364 1.00 95.69 82 ALA A O 1
ATOM 678 N N . TYR A 1 83 ? 4.105 -15.506 -6.275 1.00 95.56 83 TYR A N 1
ATOM 679 C CA . TYR A 1 83 ? 4.883 -14.377 -5.777 1.00 95.56 83 TYR A CA 1
ATOM 680 C C . TYR A 1 83 ? 5.831 -13.851 -6.857 1.00 95.56 83 TYR A C 1
ATOM 682 O O . TYR A 1 83 ? 6.443 -14.644 -7.577 1.00 95.56 83 TYR A O 1
ATOM 690 N N . GLY A 1 84 ? 5.979 -12.527 -6.909 1.00 95.44 84 GLY A N 1
ATOM 691 C CA . GLY A 1 84 ? 6.953 -11.826 -7.739 1.00 95.44 84 GLY A CA 1
ATOM 692 C C . GLY A 1 84 ? 6.666 -11.877 -9.240 1.00 95.44 84 GLY A C 1
ATOM 693 O O . GLY A 1 84 ? 5.653 -12.410 -9.697 1.00 95.44 84 GLY A O 1
ATOM 694 N N . GLU A 1 85 ? 7.579 -11.303 -10.023 1.00 94.19 85 GLU A N 1
ATOM 695 C CA . GLU A 1 85 ? 7.564 -11.406 -11.486 1.00 94.19 85 GLU A CA 1
ATOM 696 C C . GLU A 1 85 ? 7.789 -12.853 -11.946 1.00 94.19 85 GLU A C 1
ATOM 698 O O . GLU A 1 85 ? 8.319 -13.689 -11.216 1.00 94.19 85 GLU A O 1
ATOM 703 N N . TYR A 1 86 ? 7.352 -13.189 -13.160 1.00 91.88 86 TYR A N 1
ATOM 704 C CA . TYR A 1 86 ? 7.631 -14.504 -13.737 1.00 91.88 86 TYR A CA 1
ATOM 705 C C . TYR A 1 86 ? 9.128 -14.657 -14.036 1.00 91.88 86 TYR A C 1
ATOM 707 O O . TYR A 1 86 ? 9.689 -13.844 -14.769 1.00 91.88 86 TYR A O 1
ATOM 715 N N . SER A 1 87 ? 9.745 -15.727 -13.531 1.00 91.19 87 SER A N 1
ATOM 716 C CA . SER A 1 87 ? 11.104 -16.125 -13.911 1.00 91.19 87 SER A CA 1
ATOM 717 C C . SER A 1 87 ? 11.057 -17.281 -14.909 1.00 91.19 87 SER A C 1
ATOM 719 O O . SER A 1 87 ? 10.243 -18.198 -14.777 1.00 91.19 87 SER A O 1
ATOM 721 N N . LYS A 1 88 ? 11.958 -17.278 -15.900 1.00 89.94 88 LYS A N 1
ATOM 722 C CA . LYS A 1 88 ? 12.153 -18.439 -16.789 1.00 89.94 88 LYS A CA 1
ATOM 723 C C . LYS A 1 88 ? 12.681 -19.651 -16.013 1.00 89.94 88 LYS A C 1
ATOM 725 O O . LYS A 1 88 ? 12.357 -20.788 -16.352 1.00 89.94 88 LYS A O 1
ATOM 730 N N . ASN A 1 89 ? 13.450 -19.416 -14.953 1.00 89.88 89 ASN A N 1
ATOM 731 C CA . ASN A 1 89 ? 13.921 -20.467 -14.067 1.00 89.88 89 ASN A CA 1
ATOM 732 C C . ASN A 1 89 ? 12.789 -20.885 -13.116 1.00 89.88 89 ASN A C 1
ATOM 734 O O . ASN A 1 89 ? 12.306 -20.104 -12.294 1.00 89.88 89 ASN A O 1
ATOM 738 N N . ARG A 1 90 ? 12.355 -22.147 -13.224 1.00 83.25 90 ARG A N 1
ATOM 739 C CA . ARG A 1 90 ? 11.249 -22.688 -12.420 1.00 83.25 90 ARG A CA 1
ATOM 740 C C . ARG A 1 90 ? 11.513 -22.620 -10.915 1.00 83.25 90 ARG A C 1
ATOM 742 O O . ARG A 1 90 ? 10.550 -22.436 -10.178 1.00 83.25 90 ARG A O 1
ATOM 749 N N . ARG A 1 91 ? 12.773 -22.724 -10.478 1.00 86.25 91 ARG A N 1
ATOM 750 C CA . ARG A 1 91 ? 13.148 -22.691 -9.053 1.00 86.25 91 ARG A CA 1
ATOM 751 C C . ARG A 1 91 ? 12.871 -21.336 -8.400 1.00 86.25 91 ARG A C 1
ATOM 753 O O . ARG A 1 91 ? 12.553 -21.291 -7.219 1.00 86.25 91 ARG A O 1
ATOM 760 N N . ASP A 1 92 ? 12.870 -20.262 -9.185 1.00 86.31 92 ASP A N 1
ATOM 761 C CA . ASP A 1 92 ? 12.617 -18.905 -8.686 1.00 86.31 92 ASP A CA 1
ATOM 762 C C . ASP A 1 92 ? 11.114 -18.568 -8.650 1.00 86.31 92 ASP A C 1
ATOM 764 O O . ASP A 1 92 ? 10.696 -17.527 -8.139 1.00 86.31 92 ASP A O 1
ATOM 768 N N . ASN A 1 93 ? 10.258 -19.439 -9.196 1.00 90.50 93 ASN A N 1
ATOM 769 C CA . ASN A 1 93 ? 8.817 -19.218 -9.250 1.00 90.50 93 ASN A CA 1
ATOM 770 C C . ASN A 1 93 ? 8.127 -19.691 -7.963 1.00 90.50 93 ASN A C 1
ATOM 772 O O . ASN A 1 93 ? 7.340 -20.639 -7.984 1.00 90.50 93 ASN A O 1
ATOM 776 N N . PHE A 1 94 ? 8.358 -18.973 -6.861 1.00 94.25 94 PHE A N 1
ATOM 777 C CA . PHE A 1 94 ? 7.699 -19.247 -5.581 1.00 94.25 94 PHE A CA 1
ATOM 778 C C . PHE A 1 94 ? 6.164 -19.182 -5.695 1.00 94.25 94 PHE A C 1
ATOM 780 O O . PHE A 1 94 ? 5.588 -18.298 -6.353 1.00 94.25 94 PHE A O 1
ATOM 787 N N . ARG A 1 95 ? 5.503 -20.146 -5.051 1.00 95.12 95 ARG A N 1
ATOM 788 C CA . ARG A 1 95 ? 4.049 -20.284 -4.944 1.00 95.12 95 ARG A CA 1
ATOM 789 C C . ARG A 1 95 ? 3.690 -20.623 -3.510 1.00 95.12 95 ARG A C 1
ATOM 791 O O . ARG A 1 95 ? 4.470 -21.257 -2.810 1.00 95.12 95 ARG A O 1
ATOM 798 N N . TRP A 1 96 ? 2.500 -20.214 -3.112 1.00 96.56 96 TRP A N 1
ATOM 799 C CA . TRP A 1 96 ? 1.980 -20.427 -1.771 1.00 96.56 96 TRP A CA 1
ATOM 800 C C . TRP A 1 96 ? 0.459 -20.528 -1.838 1.00 96.56 96 TRP A C 1
ATOM 802 O O . TRP A 1 96 ? -0.143 -20.177 -2.858 1.00 96.56 96 TRP A O 1
ATOM 812 N N . ASP A 1 97 ? -0.162 -20.993 -0.767 1.00 97.31 97 ASP A N 1
ATOM 813 C CA . ASP A 1 97 ? -1.607 -20.952 -0.606 1.00 97.31 97 ASP A CA 1
ATOM 814 C C . ASP A 1 97 ? -2.002 -20.465 0.784 1.00 97.31 97 ASP A C 1
ATOM 816 O O . ASP A 1 97 ? -1.193 -20.409 1.712 1.00 97.31 97 ASP A O 1
ATOM 820 N N . ASN A 1 98 ? -3.256 -20.049 0.879 1.00 97.38 98 ASN A N 1
ATOM 821 C CA . ASN A 1 98 ? -3.904 -19.610 2.105 1.00 97.38 98 ASN A CA 1
ATOM 822 C C . ASN A 1 98 ? -5.116 -20.491 2.439 1.00 97.38 98 ASN A C 1
ATOM 824 O O . ASN A 1 98 ? -6.103 -19.970 2.951 1.00 97.38 98 ASN A O 1
ATOM 828 N N . PHE A 1 99 ? -5.088 -21.791 2.121 1.00 97.75 99 PHE A N 1
ATOM 829 C CA . PHE A 1 99 ? -6.198 -22.674 2.494 1.00 97.75 99 PHE A CA 1
ATOM 830 C C . PHE A 1 99 ? -6.355 -22.731 4.018 1.00 97.75 99 PHE A C 1
ATOM 832 O O . PHE A 1 99 ? -5.359 -22.796 4.743 1.00 97.75 99 PHE A O 1
ATOM 839 N N . GLY A 1 100 ? -7.601 -22.673 4.491 1.00 96.62 100 GLY A N 1
ATOM 840 C CA . GLY A 1 100 ? -7.933 -22.597 5.913 1.00 96.62 100 GLY A CA 1
ATOM 841 C C . GLY A 1 100 ? -7.517 -21.288 6.592 1.00 96.62 100 GLY A C 1
ATOM 842 O O . GLY A 1 100 ? -7.423 -21.246 7.813 1.00 96.62 100 GLY A O 1
ATOM 843 N N . GLN A 1 101 ? -7.214 -20.227 5.836 1.00 96.56 101 GLN A N 1
ATOM 844 C CA . GLN A 1 101 ? -6.792 -18.942 6.394 1.00 96.56 101 GLN A CA 1
ATOM 845 C C . GLN A 1 101 ? -7.706 -17.823 5.916 1.00 96.56 101 GLN A C 1
ATOM 847 O O . GLN A 1 101 ? -7.784 -17.522 4.722 1.00 96.56 101 GLN A O 1
ATOM 852 N N . LYS A 1 102 ? -8.298 -17.093 6.864 1.00 97.38 102 LYS A N 1
ATOM 853 C CA . LYS A 1 102 ? -9.090 -15.905 6.542 1.00 97.38 102 LYS A CA 1
ATOM 854 C C . LYS A 1 102 ? -8.200 -14.670 6.562 1.00 97.38 102 LYS A C 1
ATOM 856 O O . LYS A 1 102 ? -7.820 -14.185 7.628 1.00 97.38 102 LYS A O 1
ATOM 861 N N . ILE A 1 103 ? -7.842 -14.167 5.384 1.00 97.69 103 ILE A N 1
ATOM 862 C CA . ILE A 1 103 ? -6.932 -13.025 5.236 1.00 97.69 103 ILE A CA 1
ATOM 863 C C . ILE A 1 103 ? -7.727 -11.780 4.835 1.00 97.69 103 ILE A C 1
ATOM 865 O O . ILE A 1 103 ? -8.379 -11.768 3.796 1.00 97.69 103 ILE A O 1
ATOM 869 N N . PHE A 1 104 ? -7.623 -10.716 5.630 1.00 96.94 104 PHE A N 1
ATOM 870 C CA . PHE A 1 104 ? -8.232 -9.412 5.357 1.00 96.94 104 PHE A CA 1
ATOM 871 C C . PHE A 1 104 ? -7.144 -8.369 5.122 1.00 96.94 104 PHE A C 1
ATOM 873 O O . PHE A 1 104 ? -6.172 -8.303 5.873 1.00 96.94 104 PHE A O 1
ATOM 880 N N . ILE A 1 105 ? -7.296 -7.568 4.073 1.00 97.50 105 ILE A N 1
ATOM 881 C CA . ILE A 1 105 ? -6.290 -6.628 3.575 1.00 97.50 105 ILE A CA 1
ATOM 882 C C . ILE A 1 105 ? -6.883 -5.229 3.503 1.00 97.50 105 ILE A C 1
ATOM 884 O O . ILE A 1 105 ? -7.968 -5.060 2.952 1.00 97.50 105 ILE A O 1
ATOM 888 N N . ASP A 1 106 ? -6.146 -4.220 3.955 1.00 96.31 106 ASP A N 1
ATOM 889 C CA . ASP A 1 106 ? -6.553 -2.829 3.771 1.00 96.31 106 ASP A CA 1
ATOM 890 C C . ASP A 1 106 ? -6.637 -2.458 2.278 1.00 96.31 106 ASP A C 1
ATOM 892 O O . ASP A 1 106 ? -5.706 -2.650 1.484 1.00 96.31 106 ASP A O 1
ATOM 896 N N . ARG A 1 107 ? -7.781 -1.896 1.880 1.00 93.81 107 ARG A N 1
ATOM 897 C CA . ARG A 1 107 ? -8.052 -1.447 0.506 1.00 93.81 107 ARG A CA 1
ATOM 898 C C . ARG A 1 107 ? -7.207 -0.237 0.126 1.00 93.81 107 ARG A C 1
ATOM 900 O O . ARG A 1 107 ? -6.847 -0.100 -1.044 1.00 93.81 107 ARG A O 1
ATOM 907 N N . TYR A 1 108 ? -6.900 0.612 1.099 1.00 93.50 108 TYR A N 1
ATOM 908 C CA . TYR A 1 108 ? -6.176 1.868 0.938 1.00 93.50 108 TYR A CA 1
ATOM 909 C C . TYR A 1 108 ? -4.859 1.826 1.716 1.00 93.50 108 TYR A C 1
ATOM 911 O O . TYR A 1 108 ? -4.660 0.965 2.572 1.00 93.50 108 TYR A O 1
ATOM 919 N N . LEU A 1 109 ? -3.954 2.750 1.400 1.00 94.81 109 LEU A N 1
ATOM 920 C CA . LEU A 1 109 ? -2.813 3.025 2.270 1.00 94.81 109 LEU A CA 1
ATOM 921 C C . LEU A 1 109 ? -3.313 3.692 3.558 1.00 94.81 109 LEU A C 1
ATOM 923 O O . LEU A 1 109 ? -4.325 4.393 3.530 1.00 94.81 109 LEU A O 1
ATOM 927 N N . VAL A 1 110 ? -2.589 3.496 4.658 1.00 94.38 110 VAL A N 1
ATOM 928 C CA . VAL A 1 110 ? -2.850 4.191 5.926 1.00 94.38 110 VAL A CA 1
ATOM 929 C C . VAL A 1 110 ? -2.770 5.698 5.695 1.00 94.38 110 VAL A C 1
ATOM 931 O O . VAL A 1 110 ? -1.820 6.172 5.069 1.00 94.38 110 VAL A O 1
ATOM 934 N N . SER A 1 111 ? -3.768 6.439 6.173 1.00 92.56 111 SER A N 1
ATOM 935 C CA . SER A 1 111 ? -3.899 7.883 5.953 1.00 92.56 111 SER A CA 1
ATOM 936 C C . SER A 1 111 ? -3.326 8.731 7.096 1.00 92.56 111 SER A C 1
ATOM 938 O O . SER A 1 111 ? -3.086 8.241 8.201 1.00 92.56 111 SER A O 1
ATOM 940 N N . ASN A 1 112 ? -3.149 10.035 6.875 1.00 92.44 112 ASN A N 1
ATOM 941 C CA . ASN A 1 112 ? -2.795 10.972 7.947 1.00 92.44 112 ASN A CA 1
ATOM 942 C C . ASN A 1 112 ? -3.876 11.025 9.045 1.00 92.44 112 ASN A C 1
ATOM 944 O O . ASN A 1 112 ? -3.546 11.139 10.225 1.00 92.44 112 ASN A O 1
ATOM 948 N N . ARG A 1 113 ? -5.161 10.875 8.691 1.00 89.81 113 ARG A N 1
ATOM 949 C CA . ARG A 1 113 ? -6.282 10.775 9.639 1.00 89.81 113 ARG A CA 1
ATOM 950 C C . ARG A 1 113 ? -6.119 9.565 10.547 1.00 89.81 113 ARG A C 1
ATOM 952 O O . ARG A 1 113 ? -6.282 9.684 11.757 1.00 89.81 113 ARG A O 1
ATOM 959 N N . ASP A 1 114 ? -5.771 8.420 9.971 1.00 91.31 114 ASP A N 1
ATOM 960 C CA . ASP A 1 114 ? -5.539 7.193 10.727 1.00 91.31 114 ASP A CA 1
ATOM 961 C C . ASP A 1 114 ? -4.414 7.352 11.757 1.00 91.31 114 ASP A C 1
ATOM 963 O O . ASP A 1 114 ? -4.527 6.870 12.887 1.00 91.31 114 ASP A O 1
ATOM 967 N N . LEU A 1 115 ? -3.338 8.049 11.380 1.00 92.94 115 LEU A N 1
ATOM 968 C CA . LEU A 1 115 ? -2.240 8.356 12.293 1.00 92.94 115 LEU A CA 1
ATOM 969 C C . LEU A 1 115 ? -2.631 9.367 13.365 1.00 92.94 115 LEU A C 1
ATOM 971 O O . LEU A 1 115 ? -2.234 9.201 14.516 1.00 92.94 115 LEU A O 1
ATOM 975 N N . LYS A 1 116 ? -3.431 10.380 13.015 1.00 90.69 116 LYS A N 1
ATOM 976 C CA . LYS A 1 116 ? -3.953 11.337 13.992 1.00 90.69 116 LYS A CA 1
ATOM 977 C C . LYS A 1 116 ? -4.768 10.616 15.063 1.00 90.69 116 LYS A C 1
ATOM 979 O O . LYS A 1 116 ? -4.518 10.830 16.239 1.00 90.69 116 LYS A O 1
ATOM 984 N N . VAL A 1 117 ? -5.655 9.695 14.677 1.00 89.19 117 VAL A N 1
ATOM 985 C CA . VAL A 1 117 ? -6.425 8.879 15.635 1.00 89.19 117 VAL A CA 1
ATOM 986 C C . VAL A 1 117 ? -5.499 8.064 16.539 1.00 89.19 117 VAL A C 1
ATOM 988 O O . VAL A 1 117 ? -5.689 8.035 17.752 1.00 89.19 117 VAL A O 1
ATOM 991 N N . TRP A 1 118 ? -4.468 7.428 15.976 1.00 91.25 118 TRP A N 1
ATOM 992 C CA . TRP A 1 118 ? -3.477 6.696 16.771 1.00 91.25 118 TRP A CA 1
ATOM 993 C C . TRP A 1 118 ? -2.742 7.603 17.777 1.00 91.25 118 TRP A C 1
ATOM 995 O O . TRP A 1 118 ? -2.521 7.205 18.924 1.00 91.25 118 TRP A O 1
ATOM 1005 N N . SER A 1 119 ? -2.415 8.832 17.365 1.00 91.75 119 SER A N 1
ATOM 1006 C CA . SER A 1 119 ? -1.758 9.850 18.191 1.00 91.75 119 SER A CA 1
ATOM 1007 C C . SER A 1 119 ? -2.662 10.427 19.277 1.00 91.75 119 SER A C 1
ATOM 1009 O O . SER A 1 119 ? -2.238 10.513 20.424 1.00 91.75 119 SER A O 1
ATOM 1011 N N . ASP A 1 120 ? -3.907 10.780 18.953 1.00 89.06 120 ASP A N 1
ATOM 1012 C CA . ASP A 1 120 ? -4.902 11.304 19.901 1.00 89.06 120 ASP A CA 1
ATOM 1013 C C . ASP A 1 120 ? -5.214 10.267 20.993 1.00 89.06 120 ASP A C 1
ATOM 1015 O O . ASP A 1 120 ? -5.459 10.587 22.156 1.00 89.06 120 ASP A O 1
ATOM 1019 N N . LEU A 1 121 ? -5.123 8.983 20.638 1.00 87.62 121 LEU A N 1
ATOM 1020 C CA . LEU A 1 121 ? -5.200 7.884 21.585 1.00 87.62 121 LEU A CA 1
ATOM 1021 C C . LEU A 1 121 ? -3.934 7.724 22.432 1.00 87.62 121 LEU A C 1
ATOM 1023 O O . LEU A 1 121 ? -3.918 6.833 23.264 1.00 87.62 121 LEU A O 1
ATOM 1027 N N . GLY A 1 122 ? -2.898 8.554 22.317 1.00 87.75 122 GLY A N 1
ATOM 1028 C CA . GLY A 1 122 ? -1.705 8.498 23.176 1.00 87.75 122 GLY A CA 1
ATOM 1029 C C . GLY A 1 122 ? -0.936 7.172 23.109 1.00 87.75 122 GLY A C 1
ATOM 1030 O O . GLY A 1 122 ? -0.172 6.861 24.016 1.00 87.75 122 GLY A O 1
ATOM 1031 N N . LEU A 1 123 ? -1.170 6.374 22.062 1.00 87.62 123 LEU A N 1
ATOM 1032 C CA . LEU A 1 123 ? -0.531 5.072 21.828 1.00 87.62 123 LEU A CA 1
ATOM 1033 C C . LEU A 1 123 ? 0.548 5.154 20.741 1.00 87.62 123 LEU A C 1
ATOM 1035 O O . LEU A 1 123 ? 1.264 4.184 20.488 1.00 87.62 123 LEU A O 1
ATOM 1039 N N . ALA A 1 124 ? 0.637 6.299 20.070 1.00 90.06 124 ALA A N 1
ATOM 1040 C CA . ALA A 1 124 ? 1.637 6.579 19.062 1.00 90.06 124 ALA A CA 1
ATOM 1041 C C . ALA A 1 124 ? 2.969 6.986 19.725 1.00 90.06 124 ALA A C 1
ATOM 1043 O O . ALA A 1 124 ? 2.967 7.741 20.701 1.00 90.06 124 ALA A O 1
ATOM 1044 N N . PRO A 1 125 ? 4.126 6.536 19.206 1.00 88.94 125 PRO A N 1
ATOM 1045 C CA . PRO A 1 125 ? 5.422 7.095 19.576 1.00 88.94 125 PRO A CA 1
ATOM 1046 C C . PRO A 1 125 ? 5.439 8.631 19.482 1.00 88.94 125 PRO A C 1
ATOM 1048 O O . PRO A 1 125 ? 4.986 9.190 18.485 1.00 88.94 125 PRO A O 1
ATOM 1051 N N . LYS A 1 126 ? 6.037 9.312 20.472 1.00 80.50 126 LYS A N 1
ATOM 1052 C CA . LYS A 1 126 ? 6.059 10.791 20.570 1.00 80.50 126 LYS A CA 1
ATOM 1053 C C . LYS A 1 126 ? 6.637 11.512 19.337 1.00 80.50 126 LYS A C 1
ATOM 1055 O O . LYS A 1 126 ? 6.343 12.679 19.129 1.00 80.50 126 LYS A O 1
ATOM 1060 N N . ALA A 1 127 ? 7.455 10.833 18.532 1.00 82.19 127 ALA A N 1
ATOM 1061 C CA . ALA A 1 127 ? 8.186 11.402 17.396 1.00 82.19 127 ALA A CA 1
ATOM 1062 C 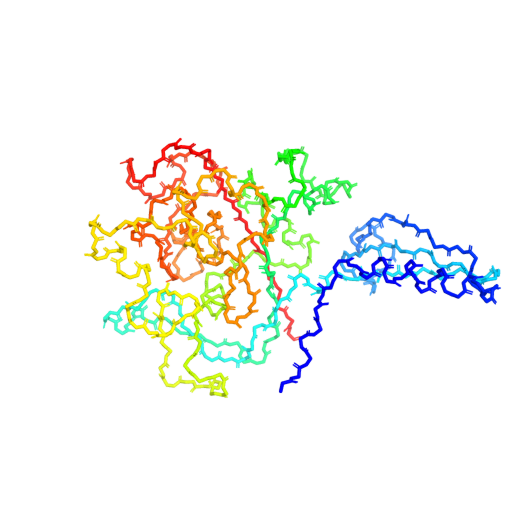C . ALA A 1 127 ? 7.564 11.079 16.019 1.00 82.19 127 ALA A C 1
ATOM 1064 O O . ALA A 1 127 ? 8.288 10.909 15.036 1.00 82.19 127 ALA A O 1
ATOM 1065 N N . ILE A 1 128 ? 6.240 10.923 15.922 1.00 85.31 128 ILE A N 1
ATOM 1066 C CA . ILE A 1 128 ? 5.593 10.714 14.619 1.00 85.31 128 ILE A CA 1
ATOM 1067 C C . ILE A 1 128 ? 5.354 12.054 13.936 1.00 85.31 128 ILE A C 1
ATOM 1069 O O . ILE A 1 128 ? 4.653 12.919 14.450 1.00 85.31 128 ILE A O 1
ATOM 1073 N N . GLN A 1 129 ? 5.918 12.194 12.740 1.00 80.69 129 GLN A N 1
ATOM 1074 C CA . GLN A 1 129 ? 5.615 13.298 11.844 1.00 80.69 129 GLN A CA 1
ATOM 1075 C C . GLN A 1 129 ? 4.401 12.927 10.993 1.00 80.69 129 GLN A C 1
ATOM 1077 O O . GLN A 1 129 ? 4.421 11.924 10.277 1.00 80.69 129 GLN A O 1
ATOM 1082 N N . PHE A 1 130 ? 3.357 13.746 11.051 1.00 78.19 130 PHE A N 1
ATOM 1083 C CA . PHE A 1 130 ? 2.220 13.677 10.140 1.00 78.19 130 PHE A CA 1
ATOM 1084 C C . PHE A 1 130 ? 2.217 14.909 9.237 1.00 78.19 130 PHE A C 1
ATOM 1086 O O . PHE A 1 130 ? 2.642 15.993 9.636 1.00 78.19 130 PHE A O 1
ATOM 1093 N N . ASP A 1 131 ? 1.759 14.735 8.001 1.00 76.75 131 ASP A N 1
ATOM 1094 C CA . ASP A 1 131 ? 1.503 15.866 7.119 1.00 76.75 131 ASP A CA 1
ATOM 1095 C C . ASP A 1 131 ? 0.115 16.425 7.449 1.00 76.75 131 ASP A C 1
ATOM 1097 O O . ASP A 1 131 ? -0.903 15.767 7.219 1.00 76.75 131 ASP A O 1
ATOM 1101 N N . ALA A 1 132 ? 0.075 17.613 8.054 1.00 67.44 132 ALA A N 1
ATOM 1102 C CA . ALA A 1 132 ? -1.168 18.243 8.487 1.00 67.44 132 ALA A CA 1
ATOM 1103 C C . ALA A 1 132 ? -2.049 18.707 7.312 1.00 67.44 132 ALA A C 1
ATOM 1105 O O . ALA A 1 132 ? -3.224 18.998 7.525 1.00 67.44 132 ALA A O 1
ATOM 1106 N N . GLY A 1 133 ? -1.510 18.769 6.086 1.00 69.50 133 GLY A N 1
ATOM 1107 C CA . GLY A 1 133 ? -2.184 19.411 4.961 1.00 69.50 133 GLY A CA 1
ATOM 1108 C C . GLY A 1 133 ? -3.448 18.695 4.487 1.00 69.50 133 GLY A C 1
ATOM 1109 O O . GLY A 1 133 ? -4.387 19.360 4.064 1.00 69.50 133 GLY A O 1
ATOM 1110 N N . LEU A 1 134 ? -3.500 17.356 4.547 1.00 82.12 134 LEU A N 1
ATOM 1111 C CA . LEU A 1 134 ? -4.610 16.570 3.986 1.00 82.12 134 LEU A CA 1
ATOM 1112 C C . LEU A 1 134 ? -4.845 15.267 4.784 1.00 82.12 134 LEU A C 1
ATOM 1114 O O . LEU A 1 134 ? -4.074 14.312 4.634 1.00 82.12 134 LEU A O 1
ATOM 1118 N N . PRO A 1 135 ? -5.913 15.183 5.611 1.00 85.81 135 PRO A N 1
ATOM 1119 C CA . PRO A 1 135 ? -6.185 14.021 6.464 1.00 85.81 135 PRO A CA 1
ATOM 1120 C C . PRO A 1 135 ? -6.345 12.702 5.697 1.00 85.81 135 PRO A C 1
ATOM 1122 O O . PRO A 1 135 ? -5.893 11.663 6.162 1.00 85.81 135 PRO A O 1
ATOM 1125 N N . ASP A 1 136 ? -6.959 12.731 4.515 1.00 86.12 136 ASP A N 1
ATOM 1126 C CA . ASP A 1 136 ? -7.241 11.523 3.724 1.00 86.12 136 ASP A CA 1
ATOM 1127 C C . ASP A 1 136 ? -6.079 11.103 2.808 1.00 86.12 136 ASP A C 1
ATOM 1129 O O . ASP A 1 136 ? -6.172 10.107 2.082 1.00 86.12 136 ASP A O 1
ATOM 1133 N N . ASN A 1 137 ? -4.966 11.841 2.838 1.00 86.56 137 ASN A N 1
ATOM 1134 C CA . ASN A 1 137 ? -3.777 11.466 2.088 1.00 86.56 137 ASN A CA 1
ATOM 1135 C C . ASN A 1 137 ? -3.011 10.340 2.782 1.00 86.56 137 ASN A C 1
ATOM 1137 O O . ASN A 1 137 ? -3.033 10.252 4.012 1.00 86.56 137 ASN A O 1
ATOM 1141 N N . PRO A 1 138 ? -2.305 9.490 2.009 1.00 91.38 138 PRO A N 1
ATOM 1142 C CA . PRO A 1 138 ? -1.433 8.474 2.576 1.00 91.38 138 PRO A CA 1
ATOM 1143 C C . PRO A 1 138 ? -0.409 9.079 3.540 1.00 91.38 138 PRO A C 1
ATOM 1145 O O . PRO A 1 138 ? 0.172 10.129 3.268 1.00 91.38 138 PRO A O 1
ATOM 1148 N N . ALA A 1 139 ? -0.150 8.380 4.636 1.00 93.81 139 ALA A N 1
ATOM 1149 C CA . ALA A 1 139 ? 0.925 8.697 5.554 1.00 93.81 139 ALA A CA 1
ATOM 1150 C C . ALA A 1 139 ? 2.261 8.199 4.988 1.00 93.81 139 ALA A C 1
ATOM 1152 O O . ALA A 1 139 ? 2.466 6.994 4.842 1.00 93.81 139 ALA A O 1
ATOM 1153 N N . LEU A 1 140 ? 3.162 9.129 4.665 1.00 93.88 140 LEU A N 1
ATOM 1154 C CA . LEU A 1 140 ? 4.358 8.843 3.859 1.00 93.88 140 LEU A CA 1
ATOM 1155 C C . LEU A 1 140 ? 5.697 8.978 4.586 1.00 93.88 140 LEU A C 1
ATOM 1157 O O . LEU A 1 140 ? 6.726 8.662 3.996 1.00 93.88 140 LEU A O 1
ATOM 1161 N N . LYS A 1 141 ? 5.704 9.494 5.817 1.00 94.06 141 LYS A N 1
ATOM 1162 C CA . LYS A 1 141 ? 6.930 9.901 6.528 1.00 94.06 141 LYS A CA 1
ATOM 1163 C C . LYS A 1 141 ? 7.303 8.975 7.689 1.00 94.06 141 LYS A C 1
ATOM 1165 O O . LYS A 1 141 ? 8.119 9.342 8.530 1.00 94.06 141 LYS A O 1
ATOM 1170 N N . LEU A 1 142 ? 6.703 7.786 7.763 1.00 95.69 142 LEU A N 1
ATOM 1171 C CA . LEU A 1 142 ? 6.946 6.845 8.857 1.00 95.69 142 LEU A CA 1
ATOM 1172 C C . LEU A 1 142 ? 8.165 5.972 8.573 1.00 95.69 142 LEU A C 1
ATOM 1174 O O . LEU A 1 142 ? 8.403 5.546 7.448 1.00 95.69 142 LEU A O 1
ATOM 1178 N N . THR A 1 143 ? 8.903 5.628 9.622 1.00 96.88 143 THR A N 1
ATOM 1179 C CA . THR A 1 143 ? 9.891 4.550 9.550 1.00 96.88 143 THR A CA 1
ATOM 1180 C C . THR A 1 143 ? 9.185 3.198 9.489 1.00 96.88 143 THR A C 1
ATOM 1182 O O . THR A 1 143 ? 8.051 3.034 9.948 1.00 96.88 143 THR A O 1
ATOM 1185 N N . LYS A 1 144 ? 9.875 2.170 8.996 1.00 97.38 144 LYS A N 1
ATOM 1186 C CA . LYS A 1 144 ? 9.347 0.799 8.953 1.00 97.38 144 LYS A CA 1
ATOM 1187 C C . LYS A 1 144 ? 8.953 0.285 10.341 1.00 97.38 144 LYS A C 1
ATOM 1189 O O . LYS A 1 144 ? 7.972 -0.443 10.464 1.00 97.38 144 LYS A O 1
ATOM 1194 N N . SER A 1 145 ? 9.692 0.683 11.379 1.00 97.12 145 SER A N 1
ATOM 1195 C CA . SER A 1 145 ? 9.360 0.358 12.772 1.00 97.12 145 SER A CA 1
ATOM 1196 C C . SER A 1 145 ? 8.034 1.002 13.196 1.00 97.12 145 SER A C 1
ATOM 1198 O O . SER A 1 145 ? 7.149 0.316 13.697 1.00 97.12 145 SER A O 1
ATOM 1200 N N . GLN A 1 146 ? 7.827 2.287 12.888 1.00 96.81 146 GLN A N 1
ATOM 1201 C CA . GLN A 1 146 ? 6.559 2.974 13.164 1.00 96.81 146 GLN A CA 1
ATOM 1202 C C . GLN A 1 146 ? 5.383 2.359 12.389 1.00 96.81 146 GLN A C 1
ATOM 1204 O O . GLN A 1 146 ? 4.305 2.200 12.957 1.00 96.81 146 GLN A O 1
ATOM 1209 N N . MET A 1 147 ? 5.587 1.957 11.129 1.00 97.81 147 MET A N 1
ATOM 1210 C CA . MET A 1 147 ? 4.569 1.258 10.330 1.00 97.81 147 MET A CA 1
ATOM 1211 C C . MET A 1 147 ? 4.161 -0.081 10.962 1.00 97.81 147 MET A C 1
ATOM 1213 O O . MET A 1 147 ? 2.976 -0.410 11.017 1.00 97.81 147 MET A O 1
ATOM 1217 N N . LEU A 1 148 ? 5.136 -0.853 11.458 1.00 97.69 148 LEU A N 1
ATOM 1218 C CA . LEU A 1 148 ? 4.885 -2.105 12.178 1.00 97.69 148 LEU A CA 1
ATOM 1219 C C . LEU A 1 148 ? 4.088 -1.853 13.461 1.00 97.69 148 LEU A C 1
ATOM 1221 O O . LEU A 1 148 ? 3.083 -2.528 13.681 1.00 97.69 148 LEU A O 1
ATOM 1225 N N . SER A 1 149 ? 4.491 -0.860 14.257 1.00 96.25 149 SER A N 1
ATOM 1226 C CA . SER A 1 149 ? 3.792 -0.475 15.487 1.00 96.25 149 SER A CA 1
ATOM 1227 C C . SER A 1 149 ? 2.360 -0.014 15.221 1.00 96.25 149 SER A C 1
ATOM 1229 O O . SER A 1 149 ? 1.452 -0.435 15.934 1.00 96.25 149 SER A O 1
ATOM 1231 N N . TYR A 1 150 ? 2.126 0.776 14.166 1.00 96.44 150 TYR A N 1
ATOM 1232 C CA . TYR A 1 150 ? 0.774 1.174 13.767 1.00 96.44 150 TYR A CA 1
ATOM 1233 C C . TYR A 1 150 ? -0.081 -0.044 13.399 1.00 96.44 150 TYR A C 1
ATOM 1235 O O . TYR A 1 150 ? -1.203 -0.190 13.883 1.00 96.44 150 TYR A O 1
ATOM 1243 N N . CYS A 1 151 ? 0.435 -0.948 12.557 1.00 96.94 151 CYS A N 1
ATOM 1244 C CA . CYS A 1 151 ? -0.330 -2.133 12.181 1.00 96.94 151 CYS A CA 1
ATOM 1245 C C . CYS A 1 151 ? -0.636 -3.007 13.405 1.00 96.94 151 CYS A C 1
ATOM 1247 O O . CYS A 1 151 ? -1.772 -3.454 13.545 1.00 96.94 151 CYS A O 1
ATOM 1249 N N . ALA A 1 152 ? 0.323 -3.190 14.317 1.00 94.56 152 ALA A N 1
ATOM 1250 C CA . ALA A 1 152 ? 0.113 -3.930 15.560 1.00 94.56 152 ALA A CA 1
ATOM 1251 C C . ALA A 1 152 ? -0.958 -3.274 16.448 1.00 94.56 152 ALA A C 1
ATOM 1253 O O . ALA A 1 152 ? -1.852 -3.968 16.928 1.00 94.56 152 ALA A O 1
ATOM 1254 N N . PHE A 1 153 ? -0.936 -1.942 16.581 1.00 92.19 153 PHE A N 1
ATOM 1255 C CA . PHE A 1 153 ? -1.979 -1.165 17.261 1.00 92.19 153 PHE A CA 1
ATOM 1256 C C . PHE A 1 153 ? -3.378 -1.442 16.686 1.00 92.19 153 PHE A C 1
ATOM 1258 O O . PHE A 1 153 ? -4.348 -1.571 17.427 1.00 92.19 153 PHE A O 1
ATOM 1265 N N . ARG A 1 154 ? -3.492 -1.609 15.364 1.00 91.88 154 ARG A N 1
ATOM 1266 C CA . ARG A 1 154 ? -4.756 -1.964 14.699 1.00 91.88 154 ARG A CA 1
ATOM 1267 C C . ARG A 1 154 ? -5.143 -3.445 14.832 1.00 91.88 154 ARG A C 1
ATOM 1269 O O . ARG A 1 154 ? -6.159 -3.837 14.258 1.00 91.88 154 ARG A O 1
ATOM 1276 N N . GLY A 1 155 ? -4.362 -4.270 15.535 1.00 91.69 155 GLY A N 1
ATOM 1277 C CA . GLY A 1 155 ? -4.536 -5.726 15.577 1.00 91.69 155 GLY A CA 1
ATOM 1278 C C . GLY A 1 155 ? -4.194 -6.405 14.245 1.00 91.69 155 GLY A C 1
ATOM 1279 O O . GLY A 1 155 ? -4.800 -7.410 13.873 1.00 91.69 155 GLY A O 1
ATOM 1280 N N . LYS A 1 156 ? -3.272 -5.814 13.483 1.00 95.88 156 LYS A N 1
ATOM 1281 C CA . LYS A 1 156 ? -2.876 -6.209 12.127 1.00 95.88 156 LYS A CA 1
ATOM 1282 C C . LYS A 1 156 ? -1.360 -6.387 12.032 1.00 95.88 156 LYS A C 1
ATOM 1284 O O . LYS A 1 156 ? -0.606 -6.191 12.980 1.00 95.88 156 LYS A O 1
ATOM 1289 N N . GLN A 1 157 ? -0.901 -6.748 10.845 1.00 97.94 157 GLN A N 1
ATOM 1290 C CA . GLN A 1 157 ? 0.499 -6.860 10.466 1.00 97.94 157 GLN A CA 1
ATOM 1291 C C . GLN A 1 157 ? 0.774 -5.970 9.252 1.00 97.94 157 GLN A C 1
ATOM 1293 O O . GLN A 1 157 ? -0.114 -5.742 8.430 1.00 97.94 157 GLN A O 1
ATOM 1298 N N . LEU A 1 158 ? 2.013 -5.496 9.110 1.00 98.56 158 LEU A N 1
ATOM 1299 C CA . LEU A 1 158 ? 2.454 -4.815 7.892 1.00 98.56 158 LEU A CA 1
ATOM 1300 C C . LEU A 1 158 ? 2.332 -5.756 6.688 1.00 98.56 158 LEU A C 1
ATOM 1302 O O . LEU A 1 158 ? 2.768 -6.906 6.771 1.00 98.56 158 LEU A O 1
ATOM 1306 N N . MET A 1 159 ? 1.781 -5.255 5.577 1.00 98.44 159 MET A N 1
ATOM 1307 C CA . MET A 1 159 ? 1.551 -6.014 4.343 1.00 98.44 159 MET A CA 1
ATOM 1308 C C . MET A 1 159 ? 2.734 -6.908 3.957 1.00 98.44 159 MET A C 1
ATOM 1310 O O . MET A 1 159 ? 3.872 -6.449 3.853 1.00 98.44 159 MET A O 1
ATOM 1314 N N . GLN A 1 160 ? 2.464 -8.190 3.704 1.00 98.56 160 GLN A N 1
ATOM 1315 C CA . GLN A 1 160 ? 3.472 -9.120 3.200 1.00 98.56 160 GLN A CA 1
ATOM 1316 C C . GLN A 1 160 ? 3.517 -9.100 1.673 1.00 98.56 160 GLN A C 1
ATOM 1318 O O . GLN A 1 160 ? 2.488 -9.056 1.003 1.00 98.56 160 GLN A O 1
ATOM 1323 N N . ALA A 1 161 ? 4.720 -9.191 1.111 1.00 98.38 161 ALA A N 1
ATOM 1324 C CA . ALA A 1 161 ? 4.945 -9.095 -0.328 1.00 98.38 161 ALA A CA 1
ATOM 1325 C C . ALA A 1 161 ? 4.100 -10.104 -1.133 1.00 98.38 161 ALA A C 1
ATOM 1327 O O . ALA A 1 161 ? 3.418 -9.729 -2.084 1.00 98.38 161 ALA A O 1
ATOM 1328 N N . HIS A 1 162 ? 4.071 -11.370 -0.717 1.00 97.94 162 HIS A N 1
ATOM 1329 C CA . HIS A 1 162 ? 3.307 -12.410 -1.411 1.00 97.94 162 HIS A CA 1
ATOM 1330 C C . HIS A 1 162 ? 1.781 -12.243 -1.288 1.00 97.94 162 HIS A C 1
ATOM 1332 O O . HIS A 1 162 ? 1.060 -12.647 -2.199 1.00 97.94 162 HIS A O 1
ATOM 1338 N N . ILE A 1 163 ? 1.295 -11.611 -0.212 1.00 98.19 163 ILE A N 1
ATOM 1339 C CA . ILE A 1 163 ? -0.123 -11.263 -0.027 1.00 98.19 163 ILE A CA 1
ATOM 1340 C C . ILE A 1 163 ? -0.503 -10.100 -0.948 1.00 98.19 163 ILE A C 1
ATOM 1342 O O . ILE A 1 163 ? -1.519 -10.177 -1.639 1.00 98.19 163 ILE A O 1
ATOM 1346 N N . LEU A 1 164 ? 0.342 -9.064 -1.028 1.00 98.00 164 LEU A N 1
ATOM 1347 C CA . LEU A 1 164 ? 0.149 -7.954 -1.965 1.00 98.00 164 LEU A CA 1
ATOM 1348 C C . LEU A 1 164 ? 0.070 -8.463 -3.411 1.00 98.00 164 LEU A C 1
ATOM 1350 O O . LEU A 1 164 ? -0.816 -8.050 -4.158 1.00 98.00 164 LEU A O 1
ATOM 1354 N N . ASP A 1 165 ? 0.958 -9.385 -3.794 1.00 97.62 165 ASP A N 1
ATOM 1355 C CA . ASP A 1 165 ? 0.961 -9.998 -5.128 1.00 97.62 165 ASP A CA 1
ATOM 1356 C C . ASP A 1 165 ? -0.316 -10.795 -5.394 1.00 97.62 165 ASP A C 1
ATOM 1358 O O . ASP A 1 165 ? -0.943 -10.610 -6.437 1.00 97.62 165 ASP A O 1
ATOM 1362 N N . ALA A 1 166 ? -0.747 -11.628 -4.444 1.00 97.06 166 ALA A N 1
ATOM 1363 C CA . ALA A 1 166 ? -1.987 -12.392 -4.555 1.00 97.06 166 ALA A CA 1
ATOM 1364 C C . ALA A 1 166 ? -3.207 -11.487 -4.776 1.00 97.06 166 ALA A C 1
ATOM 1366 O O . ALA A 1 166 ? -4.017 -11.730 -5.672 1.00 97.06 166 ALA A O 1
ATOM 1367 N N . ALA A 1 167 ? -3.297 -10.394 -4.020 1.00 96.69 167 ALA A N 1
ATOM 1368 C CA . ALA A 1 167 ? -4.396 -9.443 -4.123 1.00 96.69 167 ALA A CA 1
ATOM 1369 C C . ALA A 1 167 ? -4.281 -8.477 -5.322 1.00 96.69 167 ALA A C 1
ATOM 1371 O O . ALA A 1 167 ? -5.230 -7.740 -5.610 1.00 96.69 167 ALA A O 1
ATOM 1372 N N . SER A 1 168 ? -3.153 -8.482 -6.044 1.00 95.62 168 SER A N 1
ATOM 1373 C CA . SER A 1 168 ? -2.898 -7.602 -7.195 1.00 95.62 168 SER A CA 1
ATOM 1374 C C . SER A 1 168 ? -2.950 -8.334 -8.537 1.00 95.62 168 SER A C 1
ATOM 1376 O O . SER A 1 168 ? -3.537 -7.817 -9.489 1.00 95.62 168 SER A O 1
ATOM 1378 N N . PHE A 1 169 ? -2.375 -9.537 -8.632 1.00 95.00 169 PHE A N 1
ATOM 1379 C CA . PHE A 1 169 ? -2.376 -10.334 -9.856 1.00 95.00 169 PHE A CA 1
ATOM 1380 C C . PHE A 1 169 ? -3.777 -10.843 -10.178 1.00 95.00 169 PHE A C 1
ATOM 1382 O O . PHE A 1 169 ? -4.332 -11.662 -9.452 1.00 95.00 169 PHE A O 1
ATOM 1389 N N . HIS A 1 170 ? -4.336 -10.398 -11.304 1.00 91.50 170 HIS A N 1
ATOM 1390 C CA . HIS A 1 170 ? -5.661 -10.834 -11.724 1.00 91.50 170 HIS A CA 1
ATOM 1391 C C . HIS A 1 170 ? -5.667 -12.348 -12.029 1.00 91.50 170 HIS A C 1
ATOM 1393 O O . HIS A 1 170 ? -5.001 -12.771 -12.982 1.00 91.50 170 HIS A O 1
ATOM 1399 N N . PRO A 1 171 ? -6.450 -13.173 -11.305 1.00 91.00 171 PRO A N 1
ATOM 1400 C CA . PRO A 1 171 ? -6.517 -14.612 -11.549 1.00 91.00 171 PRO A CA 1
ATOM 1401 C C . PRO A 1 171 ? -7.136 -14.895 -12.919 1.00 91.00 171 PRO A C 1
ATOM 1403 O O . PRO A 1 171 ? -7.984 -14.125 -13.371 1.00 91.00 171 PRO A O 1
ATOM 1406 N N . MET A 1 172 ? -6.736 -15.988 -13.577 1.00 88.25 172 MET A N 1
ATOM 1407 C CA . MET A 1 172 ? -7.289 -16.411 -14.878 1.00 88.25 172 MET A CA 1
ATOM 1408 C C . MET A 1 172 ? -8.709 -16.960 -14.760 1.00 88.25 172 MET A C 1
ATOM 1410 O O . MET A 1 172 ? -9.603 -16.567 -15.502 1.00 88.25 172 MET A O 1
ATOM 1414 N N . ASP A 1 173 ? -8.914 -17.830 -13.786 1.00 90.50 173 ASP A N 1
ATOM 1415 C CA . ASP A 1 173 ? -10.207 -18.408 -13.465 1.00 90.50 173 ASP A CA 1
ATOM 1416 C C . ASP A 1 173 ? -10.452 -18.163 -11.981 1.00 90.50 173 ASP A C 1
ATOM 1418 O O . ASP A 1 173 ? -9.712 -18.683 -11.147 1.00 90.50 173 ASP A O 1
ATOM 1422 N N . ILE A 1 174 ? -11.425 -17.310 -11.659 1.00 89.75 174 ILE A N 1
ATOM 1423 C CA . ILE A 1 174 ? -11.746 -16.943 -10.275 1.00 89.75 174 ILE A CA 1
ATOM 1424 C C . ILE A 1 174 ? -12.277 -18.159 -9.504 1.00 89.75 174 ILE A C 1
ATOM 1426 O O . ILE A 1 174 ? -11.974 -18.269 -8.321 1.00 89.75 174 ILE A O 1
ATOM 1430 N N . GLN A 1 175 ? -12.957 -19.093 -10.176 1.00 93.25 175 GLN A N 1
ATOM 1431 C CA . GLN A 1 175 ? -13.575 -20.264 -9.548 1.00 93.25 175 GLN A CA 1
ATOM 1432 C C . GLN A 1 175 ? -12.559 -21.372 -9.251 1.00 93.25 175 GLN A C 1
ATOM 1434 O O . GLN A 1 175 ? -12.688 -22.105 -8.273 1.00 93.25 175 GLN A O 1
ATOM 1439 N N . ASN A 1 176 ? -11.491 -21.478 -10.047 1.00 95.56 176 ASN A N 1
ATOM 1440 C CA . ASN A 1 176 ? -10.434 -22.448 -9.782 1.00 95.56 176 ASN A CA 1
ATOM 1441 C C . ASN A 1 176 ? -9.511 -21.993 -8.639 1.00 95.56 176 ASN A C 1
ATOM 1443 O O . ASN A 1 176 ? -8.548 -21.249 -8.853 1.00 95.56 176 ASN A O 1
ATOM 1447 N N . VAL A 1 177 ? -9.768 -22.504 -7.435 1.00 96.38 177 VAL A N 1
ATOM 1448 C CA . VAL A 1 177 ? -8.972 -22.242 -6.223 1.00 96.38 177 VAL A CA 1
ATOM 1449 C C . VAL A 1 177 ? -7.596 -22.935 -6.220 1.00 96.38 177 VAL A C 1
ATOM 1451 O O . VAL A 1 177 ? -6.674 -22.510 -5.522 1.00 96.38 177 VAL A O 1
ATOM 1454 N N . ARG A 1 178 ? -7.384 -23.972 -7.043 1.00 96.94 178 ARG A N 1
ATOM 1455 C CA . ARG A 1 178 ? -6.123 -24.742 -7.130 1.00 96.94 178 ARG A CA 1
ATOM 1456 C C . ARG A 1 178 ? -5.544 -24.735 -8.555 1.00 96.94 178 ARG A C 1
ATOM 1458 O O . ARG A 1 178 ? -5.321 -25.802 -9.133 1.00 96.94 178 ARG A O 1
ATOM 1465 N N . PRO A 1 179 ? -5.245 -23.563 -9.145 1.00 94.50 179 PRO A N 1
ATOM 1466 C CA . PRO A 1 179 ? -4.737 -23.506 -10.510 1.00 94.50 179 PRO A CA 1
ATOM 1467 C C . PRO A 1 179 ? -3.384 -24.226 -10.637 1.00 94.50 179 PRO A C 1
ATOM 1469 O O . PRO A 1 179 ? -2.482 -24.037 -9.818 1.00 94.50 179 PRO A O 1
ATOM 1472 N N . LYS A 1 180 ? -3.207 -25.013 -11.708 1.00 90.69 180 LYS A N 1
ATOM 1473 C CA . LYS A 1 180 ? -1.908 -25.630 -12.052 1.00 90.69 180 LYS A CA 1
ATOM 1474 C C . LYS A 1 180 ? -0.856 -24.577 -12.425 1.00 90.69 180 LYS A C 1
ATOM 1476 O O . LYS A 1 180 ? 0.339 -24.775 -12.199 1.00 90.69 180 LYS A O 1
ATOM 1481 N N . SER A 1 181 ? -1.291 -23.436 -12.957 1.00 88.00 181 SER A N 1
ATOM 1482 C CA . SER A 1 181 ? -0.443 -22.296 -13.307 1.00 88.00 181 SER A CA 1
ATOM 1483 C C . SER A 1 181 ? -1.094 -20.974 -12.919 1.00 88.00 181 SER A C 1
ATOM 1485 O O . SER A 1 181 ? -2.253 -20.734 -13.251 1.00 88.00 181 SER A O 1
ATOM 1487 N N . SER A 1 182 ? -0.327 -20.092 -12.283 1.00 87.38 182 SER A N 1
ATOM 1488 C CA . SER A 1 182 ? -0.767 -18.734 -11.956 1.00 87.38 182 SER A CA 1
ATOM 1489 C C . SER A 1 182 ? -0.181 -17.756 -12.968 1.00 87.38 182 SER A C 1
ATOM 1491 O O . SER A 1 182 ? 1.040 -17.636 -13.078 1.00 87.38 182 SER A O 1
ATOM 1493 N N . LEU A 1 183 ? -1.045 -17.068 -13.714 1.00 87.19 183 LEU A N 1
ATOM 1494 C CA . LEU A 1 183 ? -0.618 -16.027 -14.643 1.00 87.19 183 LEU A CA 1
ATOM 1495 C C . LEU A 1 183 ? -0.206 -14.775 -13.857 1.00 87.19 183 LEU A C 1
ATOM 1497 O O . LEU A 1 183 ? -0.988 -14.248 -13.070 1.00 87.19 183 LEU A O 1
ATOM 1501 N N . ARG A 1 184 ? 1.017 -14.296 -14.090 1.00 91.50 184 ARG A N 1
ATOM 1502 C CA . ARG A 1 184 ? 1.597 -13.116 -13.431 1.00 91.50 184 ARG A CA 1
ATOM 1503 C C . ARG A 1 184 ? 1.531 -11.917 -14.373 1.00 91.50 184 ARG A C 1
ATOM 1505 O O . ARG A 1 184 ? 2.539 -11.503 -14.940 1.00 91.50 184 ARG A O 1
ATOM 1512 N N . ASN A 1 185 ? 0.322 -11.413 -14.619 1.00 90.62 185 ASN A N 1
ATOM 1513 C CA . ASN A 1 185 ? 0.160 -10.234 -15.471 1.00 90.62 185 ASN A CA 1
ATOM 1514 C C . ASN A 1 185 ? 0.774 -9.006 -14.787 1.00 90.62 185 ASN A C 1
ATOM 1516 O O . ASN A 1 185 ? 0.483 -8.770 -13.616 1.00 90.62 185 ASN A O 1
ATOM 1520 N N . PRO A 1 186 ? 1.559 -8.178 -15.496 1.00 91.06 186 PRO A N 1
ATOM 1521 C CA . PRO A 1 186 ? 2.227 -7.031 -14.882 1.00 91.06 186 PRO A CA 1
ATOM 1522 C C . PRO A 1 186 ? 1.257 -5.926 -14.439 1.00 91.06 186 PRO A C 1
ATOM 1524 O O . PRO A 1 186 ? 1.675 -5.010 -13.735 1.00 91.06 186 PRO A O 1
ATOM 1527 N N . TYR A 1 187 ? -0.022 -5.994 -14.833 1.00 91.75 187 TYR A N 1
ATOM 1528 C CA . TYR A 1 187 ? -1.019 -4.952 -14.592 1.00 91.75 187 TYR A CA 1
ATOM 1529 C C . TYR A 1 187 ? -2.284 -5.511 -13.917 1.00 91.75 187 TYR A C 1
ATOM 1531 O O . TYR A 1 187 ? -2.737 -6.598 -14.282 1.00 91.75 187 TYR A O 1
ATOM 1539 N N . PRO A 1 188 ? -2.905 -4.765 -12.983 1.00 89.62 188 PRO A N 1
ATOM 1540 C CA . PRO A 1 188 ? -3.962 -5.304 -12.120 1.00 89.62 188 PRO A CA 1
ATOM 1541 C C . PRO A 1 188 ? -5.335 -5.412 -12.796 1.00 89.62 188 PRO A C 1
ATOM 1543 O O . PRO A 1 188 ? -6.174 -6.198 -12.367 1.00 89.62 188 PRO A O 1
ATOM 1546 N N . TRP A 1 189 ? -5.581 -4.631 -13.851 1.00 85.44 189 TRP A N 1
ATOM 1547 C CA . TRP A 1 189 ? -6.906 -4.466 -14.469 1.00 85.44 189 TRP A CA 1
ATOM 1548 C C . TRP A 1 189 ? -7.107 -5.248 -15.774 1.00 85.44 189 TRP A C 1
ATOM 1550 O O . TRP A 1 189 ? -8.117 -5.065 -16.450 1.00 85.44 189 TRP A O 1
ATOM 1560 N N . THR A 1 190 ? -6.141 -6.052 -16.217 1.00 83.25 190 THR A N 1
ATOM 1561 C CA . THR A 1 190 ? -6.245 -6.728 -17.518 1.00 83.25 190 THR A CA 1
ATOM 1562 C C . THR A 1 190 ? -5.332 -7.934 -17.629 1.00 83.25 190 THR A C 1
ATOM 1564 O O . THR A 1 190 ? -4.257 -7.993 -17.038 1.00 83.25 190 THR A O 1
ATOM 1567 N N . ARG A 1 191 ? -5.777 -8.884 -18.450 1.00 83.31 191 ARG A N 1
ATOM 1568 C CA . ARG A 1 191 ? -5.035 -10.088 -18.832 1.00 83.31 191 ARG A CA 1
ATOM 1569 C C . ARG A 1 191 ? -4.443 -9.996 -20.240 1.00 83.31 191 ARG A C 1
ATOM 1571 O O . ARG A 1 191 ? -3.678 -10.864 -20.643 1.00 83.31 191 ARG A O 1
ATOM 1578 N N . LYS A 1 192 ? -4.830 -8.976 -21.014 1.00 81.88 192 LYS A N 1
ATOM 1579 C CA . LYS A 1 192 ? -4.430 -8.826 -22.418 1.00 81.88 192 LYS A CA 1
ATOM 1580 C C . LYS A 1 192 ? -3.030 -8.218 -22.520 1.00 81.88 192 LYS A C 1
ATOM 1582 O O . LYS A 1 192 ? -2.729 -7.228 -21.849 1.00 81.88 192 LYS A O 1
ATOM 1587 N N . LYS A 1 193 ? -2.212 -8.768 -23.420 1.00 70.25 193 LYS A N 1
ATOM 1588 C CA . LYS A 1 193 ? -0.994 -8.113 -23.919 1.00 70.25 193 LYS A CA 1
ATOM 1589 C C . LYS A 1 193 ? -1.414 -6.890 -24.757 1.00 70.25 193 LYS A C 1
ATOM 1591 O O . LYS A 1 193 ? -2.443 -6.940 -25.421 1.00 70.25 193 LYS A O 1
ATOM 1596 N N . GLY A 1 194 ? -0.671 -5.780 -24.692 1.00 78.25 194 GLY A N 1
ATOM 1597 C CA . GLY A 1 194 ? -0.985 -4.563 -25.473 1.00 78.25 194 GLY A CA 1
ATOM 1598 C C . GLY A 1 194 ? -1.811 -3.485 -24.755 1.00 78.25 194 GLY A C 1
ATOM 1599 O O . GLY A 1 194 ? -2.519 -2.710 -25.396 1.00 78.25 194 GLY A O 1
ATOM 1600 N N . THR A 1 195 ? -1.731 -3.415 -23.425 1.00 85.69 195 THR A N 1
ATOM 1601 C CA . THR A 1 195 ? -2.303 -2.302 -22.647 1.00 85.69 195 THR A CA 1
ATOM 1602 C C . THR A 1 195 ? -1.659 -0.965 -23.021 1.00 85.69 195 THR A C 1
ATOM 1604 O O . THR A 1 195 ? -0.556 -0.949 -23.562 1.00 85.69 195 THR A O 1
ATOM 1607 N N . PHE A 1 196 ? -2.305 0.160 -22.688 1.00 88.12 196 PHE A N 1
ATOM 1608 C CA . PHE A 1 196 ? -1.709 1.491 -22.890 1.00 88.12 196 PHE A CA 1
ATOM 1609 C C . PHE A 1 196 ? -0.322 1.600 -22.238 1.00 88.12 196 PHE A C 1
ATOM 1611 O O . PHE A 1 196 ? 0.587 2.151 -22.838 1.00 88.12 196 PHE A O 1
ATOM 1618 N N . LEU A 1 197 ? -0.145 0.995 -21.059 1.00 87.75 197 LEU A N 1
ATOM 1619 C CA . LEU A 1 197 ? 1.124 0.989 -20.343 1.00 87.75 197 LEU A CA 1
ATOM 1620 C C . LEU A 1 197 ? 2.158 0.087 -21.024 1.00 87.75 197 LEU A C 1
ATOM 1622 O O . LEU A 1 197 ? 3.315 0.457 -21.124 1.00 87.75 197 LEU A O 1
ATOM 1626 N N . ASN A 1 198 ? 1.751 -1.063 -21.570 1.00 88.12 198 ASN A N 1
ATOM 1627 C CA . ASN A 1 198 ? 2.656 -1.884 -22.376 1.00 88.12 198 ASN A CA 1
ATOM 1628 C C . ASN A 1 198 ? 3.094 -1.152 -23.650 1.00 88.12 198 ASN A C 1
ATOM 1630 O O . ASN A 1 198 ? 4.236 -1.287 -24.065 1.00 88.12 198 ASN A O 1
ATOM 1634 N N . LYS A 1 199 ? 2.192 -0.393 -24.283 1.00 87.75 199 LYS A N 1
ATOM 1635 C CA . LYS A 1 199 ? 2.544 0.449 -25.431 1.00 87.75 199 LYS A CA 1
ATOM 1636 C C . LYS A 1 199 ? 3.523 1.543 -25.004 1.00 87.75 199 LYS A C 1
ATOM 1638 O O . LYS A 1 199 ? 4.583 1.624 -25.599 1.00 87.75 199 LYS A O 1
ATOM 1643 N N . ALA A 1 200 ? 3.236 2.252 -23.911 1.00 86.56 200 ALA A N 1
ATOM 1644 C CA . ALA A 1 200 ? 4.130 3.270 -23.362 1.00 86.56 200 ALA A CA 1
ATOM 1645 C C . ALA A 1 200 ? 5.533 2.728 -23.052 1.00 86.56 200 ALA A C 1
ATOM 1647 O O . ALA A 1 200 ? 6.525 3.335 -23.430 1.00 86.56 200 ALA A O 1
ATOM 1648 N N . LEU A 1 201 ? 5.647 1.544 -22.445 1.00 85.56 201 LEU A N 1
ATOM 1649 C CA . LEU A 1 201 ? 6.951 0.947 -22.136 1.00 85.56 201 LEU A CA 1
ATOM 1650 C C . LEU A 1 201 ? 7.765 0.537 -23.376 1.00 85.56 201 LEU A C 1
ATOM 1652 O O . LEU A 1 201 ? 8.990 0.506 -23.297 1.00 85.56 201 LEU A O 1
ATOM 1656 N N . ASN A 1 202 ? 7.112 0.178 -24.488 1.00 85.56 202 ASN A N 1
ATOM 1657 C CA . ASN A 1 202 ? 7.793 -0.326 -25.690 1.00 85.56 202 ASN A CA 1
ATOM 1658 C C . ASN A 1 202 ? 7.936 0.726 -26.801 1.00 85.56 202 ASN A C 1
ATOM 1660 O O . ASN A 1 202 ? 8.748 0.541 -27.700 1.00 85.56 202 ASN A O 1
ATOM 1664 N N . ASP A 1 203 ? 7.168 1.813 -26.745 1.00 85.81 203 ASP A N 1
ATOM 1665 C CA . ASP A 1 203 ? 7.185 2.905 -27.713 1.00 85.81 203 ASP A CA 1
ATOM 1666 C C . ASP A 1 203 ? 7.432 4.233 -26.986 1.00 85.81 203 ASP A C 1
ATOM 1668 O O . ASP A 1 203 ? 6.515 4.852 -26.437 1.00 85.81 203 ASP A O 1
ATOM 1672 N N . LYS A 1 204 ? 8.696 4.673 -26.988 1.00 75.75 204 LYS A N 1
ATOM 1673 C CA . LYS A 1 204 ? 9.112 5.955 -26.397 1.00 75.75 204 LYS A CA 1
ATOM 1674 C C . LYS A 1 204 ? 8.521 7.169 -27.123 1.00 75.75 204 LYS A C 1
ATOM 1676 O O . LYS A 1 204 ? 8.497 8.245 -26.543 1.00 75.75 204 LYS A O 1
ATOM 1681 N N . GLY A 1 205 ? 8.060 7.008 -28.367 1.00 78.94 205 GLY A N 1
ATOM 1682 C CA . GLY A 1 205 ? 7.368 8.060 -29.113 1.00 78.94 205 GLY A CA 1
ATOM 1683 C C . GLY A 1 205 ? 5.893 8.190 -28.732 1.00 78.94 205 GLY A C 1
ATOM 1684 O O . GLY A 1 205 ? 5.238 9.159 -29.116 1.00 78.94 205 GLY A O 1
ATOM 1685 N N . SER A 1 206 ? 5.348 7.233 -27.972 1.00 78.81 206 SER A N 1
ATOM 1686 C CA . SER A 1 206 ? 3.945 7.270 -27.579 1.00 78.81 206 SER A CA 1
ATOM 1687 C C . SER A 1 206 ? 3.667 8.436 -26.627 1.00 78.81 206 SER A C 1
ATOM 1689 O O . SER A 1 206 ? 4.237 8.555 -25.543 1.00 78.81 206 SER A O 1
ATOM 1691 N N . LEU A 1 207 ? 2.749 9.312 -27.037 1.00 80.88 207 LEU A N 1
ATOM 1692 C CA . LEU A 1 207 ? 2.384 10.481 -26.247 1.00 80.88 207 LEU A CA 1
ATOM 1693 C C . LEU A 1 207 ? 1.591 10.063 -25.004 1.00 80.88 207 LEU A C 1
ATOM 1695 O O . LEU A 1 207 ? 0.570 9.364 -25.087 1.00 80.88 207 LEU A O 1
ATOM 1699 N N . PHE A 1 208 ? 2.046 10.533 -23.842 1.00 86.56 208 PHE A N 1
ATOM 1700 C CA . PHE A 1 208 ? 1.316 10.401 -22.590 1.00 86.56 208 PHE A CA 1
ATOM 1701 C C . PHE A 1 208 ? -0.054 11.081 -22.698 1.00 86.56 208 PHE A C 1
ATOM 1703 O O . PHE A 1 208 ? -0.169 12.239 -23.100 1.00 86.56 208 PHE A O 1
ATOM 1710 N N . LYS A 1 209 ? -1.112 10.374 -22.289 1.00 89.00 209 LYS A N 1
ATOM 1711 C CA . LYS A 1 209 ? -2.469 10.925 -22.234 1.00 89.00 209 LYS A CA 1
ATOM 1712 C C . LYS A 1 209 ? -2.885 11.124 -20.783 1.00 89.00 209 LYS A C 1
ATOM 1714 O O . LYS A 1 209 ? -2.863 10.173 -20.005 1.00 89.00 209 LYS A O 1
ATOM 1719 N N . LYS A 1 210 ? -3.388 12.315 -20.434 1.00 85.94 210 LYS A N 1
ATOM 1720 C CA . LYS A 1 210 ? -3.893 12.631 -19.076 1.00 85.94 210 LYS A CA 1
ATOM 1721 C C . LYS A 1 210 ? -4.949 11.638 -18.566 1.00 85.94 210 LYS A C 1
ATOM 1723 O O . LYS A 1 210 ? -5.074 11.415 -17.366 1.00 85.94 210 LYS A O 1
ATOM 1728 N N . GLU A 1 211 ? -5.699 10.991 -19.459 1.00 86.38 211 GLU A N 1
ATOM 1729 C CA . GLU A 1 211 ? -6.670 9.947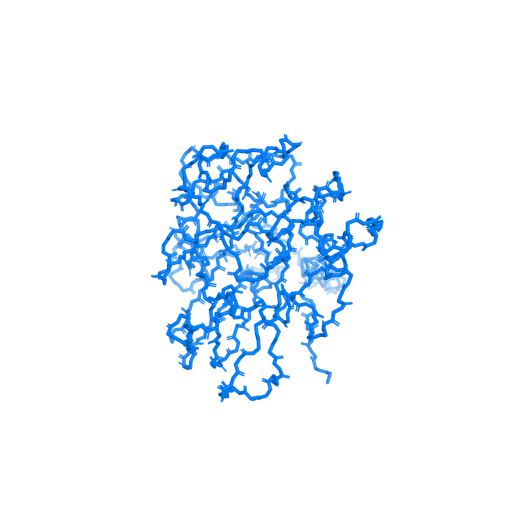 -19.102 1.00 86.38 211 GLU A CA 1
ATOM 1730 C C . GLU A 1 211 ? -6.042 8.720 -18.417 1.00 86.38 211 GLU A C 1
ATOM 1732 O O . GLU A 1 211 ? -6.723 8.026 -17.654 1.00 86.38 211 GLU A O 1
ATOM 1737 N N . TYR A 1 212 ? -4.748 8.469 -18.639 1.00 87.44 212 TYR A N 1
ATOM 1738 C CA . TYR A 1 212 ? -4.007 7.377 -18.011 1.00 87.44 212 TYR A CA 1
ATOM 1739 C C . TYR A 1 212 ? -3.897 7.553 -16.496 1.00 87.44 212 TYR A C 1
ATOM 1741 O O . TYR A 1 212 ? -3.923 6.547 -15.785 1.00 87.44 212 TYR A O 1
ATOM 1749 N N . CYS A 1 213 ? -3.945 8.792 -15.994 1.00 85.81 213 CYS A N 1
ATOM 1750 C CA . CYS A 1 213 ? -3.949 9.105 -14.561 1.00 85.81 213 CYS A CA 1
ATOM 1751 C C . CYS A 1 213 ? -5.133 8.495 -13.802 1.00 85.81 213 CYS A C 1
ATOM 1753 O O . CYS A 1 213 ? -5.056 8.267 -12.597 1.00 85.81 213 CYS A O 1
ATOM 1755 N N . LYS A 1 214 ? -6.223 8.142 -14.501 1.00 83.50 214 LYS A N 1
ATOM 1756 C CA . LYS A 1 214 ? -7.355 7.412 -13.904 1.00 83.50 214 LYS A CA 1
ATOM 1757 C C . LYS A 1 214 ? -7.008 5.949 -13.576 1.00 83.50 214 LYS A C 1
ATOM 1759 O O . LYS A 1 214 ? -7.718 5.325 -12.788 1.00 83.50 214 LYS A O 1
ATOM 1764 N N . LYS A 1 215 ? -5.967 5.383 -14.202 1.00 85.19 215 LYS A N 1
ATOM 1765 C CA . LYS A 1 215 ? -5.560 3.967 -14.099 1.00 85.19 215 LYS A CA 1
ATOM 1766 C C . LYS A 1 215 ? -4.201 3.769 -13.441 1.00 85.19 215 LYS A C 1
ATOM 1768 O O . LYS A 1 215 ? -4.014 2.786 -12.731 1.00 85.19 215 LYS A O 1
ATOM 1773 N N . ILE A 1 216 ? -3.249 4.650 -13.696 1.00 89.06 216 ILE A N 1
ATOM 1774 C CA . ILE A 1 216 ? -1.933 4.607 -13.075 1.00 89.06 216 ILE A CA 1
ATOM 1775 C C . ILE A 1 216 ? -1.489 6.027 -12.805 1.00 89.06 216 ILE A C 1
ATOM 1777 O O . ILE A 1 216 ? -1.634 6.897 -13.654 1.00 89.06 216 ILE A O 1
ATOM 1781 N N . PHE A 1 217 ? -0.976 6.242 -11.606 1.00 87.94 217 PHE A N 1
ATOM 1782 C CA . PHE A 1 217 ? -0.539 7.553 -11.184 1.00 87.94 217 PHE A CA 1
ATOM 1783 C C . PHE A 1 217 ? 0.996 7.619 -11.253 1.00 87.94 217 PHE A C 1
ATOM 1785 O O . PHE A 1 217 ? 1.669 7.004 -10.420 1.00 87.94 217 PHE A O 1
ATOM 1792 N N . THR A 1 218 ? 1.507 8.271 -12.301 1.00 91.12 218 THR A N 1
ATOM 1793 C CA . THR A 1 218 ? 2.933 8.437 -12.661 1.00 91.12 218 THR A CA 1
ATOM 1794 C C . THR A 1 218 ? 3.343 9.911 -12.561 1.00 91.12 218 THR A C 1
ATOM 1796 O O . THR A 1 218 ? 2.507 10.758 -12.236 1.00 91.12 218 THR A O 1
ATOM 1799 N N . SER A 1 219 ? 4.611 10.241 -12.810 1.00 90.88 219 SER A N 1
ATOM 1800 C CA . SER A 1 219 ? 5.142 11.606 -12.641 1.00 90.88 219 SER A CA 1
ATOM 1801 C C . SER A 1 219 ? 4.483 12.655 -13.550 1.00 90.88 219 SER A C 1
ATOM 1803 O O . SER A 1 219 ? 4.373 13.828 -13.178 1.00 90.88 219 SER A O 1
ATOM 1805 N N . GLU A 1 220 ? 3.967 12.242 -14.709 1.00 89.75 220 GLU A N 1
ATOM 1806 C CA . GLU A 1 220 ? 3.255 13.095 -15.668 1.00 89.75 220 GLU A CA 1
ATOM 1807 C C . GLU A 1 220 ? 1.856 13.497 -15.191 1.00 89.75 220 GLU A C 1
ATOM 1809 O O . GLU A 1 220 ? 1.266 14.445 -15.711 1.00 89.75 220 GLU A O 1
ATOM 1814 N N . CYS A 1 221 ? 1.313 12.803 -14.189 1.00 87.19 221 CYS A N 1
ATOM 1815 C CA . CYS A 1 221 ? 0.001 13.118 -13.637 1.00 87.19 221 CYS A CA 1
ATOM 1816 C C . CYS A 1 221 ? -0.015 14.365 -12.737 1.00 87.19 221 CYS A C 1
ATOM 1818 O O . CYS A 1 221 ? -1.095 14.799 -12.335 1.00 87.19 221 CYS A O 1
ATOM 1820 N N . GLY A 1 222 ? 1.151 14.966 -12.464 1.00 79.12 222 GLY A N 1
ATOM 1821 C CA . GLY A 1 222 ? 1.278 16.254 -11.779 1.00 79.12 222 GLY A CA 1
ATOM 1822 C C . GLY A 1 222 ? 0.699 16.273 -10.361 1.00 79.12 222 GLY A C 1
ATOM 1823 O O . GLY A 1 222 ? 0.551 15.243 -9.713 1.00 79.12 222 GLY A O 1
ATOM 1824 N N . GLU A 1 223 ? 0.340 17.459 -9.867 1.00 65.88 223 GLU A N 1
ATOM 1825 C CA . GLU A 1 223 ? -0.218 17.648 -8.514 1.00 65.88 223 GLU A CA 1
ATOM 1826 C C . GLU A 1 223 ? -1.655 17.140 -8.349 1.00 65.88 223 GLU A C 1
ATOM 1828 O O . GLU A 1 223 ? -2.151 17.036 -7.228 1.00 65.88 223 GLU A O 1
ATOM 1833 N N . THR A 1 224 ? -2.311 16.706 -9.433 1.00 57.06 224 THR A N 1
ATOM 1834 C CA . THR A 1 224 ? -3.595 15.988 -9.351 1.00 57.06 224 THR A CA 1
ATOM 1835 C C . THR A 1 224 ? -3.478 14.706 -8.495 1.00 57.06 224 THR A C 1
ATOM 1837 O O . THR A 1 224 ? -4.492 14.151 -8.074 1.00 57.06 224 THR A O 1
ATOM 1840 N N . ALA A 1 225 ? -2.241 14.280 -8.183 1.00 52.69 225 ALA A N 1
ATOM 1841 C CA . ALA A 1 225 ? -1.847 13.268 -7.198 1.00 52.69 225 ALA A CA 1
ATOM 1842 C C . ALA A 1 225 ? -2.382 13.471 -5.790 1.00 52.69 225 ALA A C 1
ATOM 1844 O O . ALA A 1 225 ? -2.645 12.502 -5.076 1.00 52.69 225 ALA A O 1
ATOM 1845 N N . LEU A 1 226 ? -2.425 14.734 -5.363 1.00 53.72 226 LEU A N 1
ATOM 1846 C CA . LEU A 1 226 ? -2.562 15.093 -3.958 1.00 53.72 226 LEU A CA 1
ATOM 1847 C C . LEU A 1 226 ? -4.005 14.958 -3.475 1.00 53.72 226 LEU A C 1
ATOM 1849 O O . LEU A 1 226 ? -4.252 15.075 -2.285 1.00 53.72 226 LEU A O 1
ATOM 1853 N N . LEU A 1 227 ? -4.947 14.651 -4.370 1.00 53.84 227 LEU A N 1
ATOM 1854 C CA . LEU A 1 227 ? -6.380 14.566 -4.086 1.00 53.84 227 LEU A CA 1
ATOM 1855 C C . LEU A 1 227 ? -6.820 13.229 -3.444 1.00 53.84 227 LEU A C 1
ATOM 1857 O O . LEU A 1 227 ? -7.984 12.844 -3.531 1.00 53.84 227 LEU A O 1
ATOM 1861 N N . GLY A 1 228 ? -5.911 12.525 -2.767 1.00 53.22 228 GLY A N 1
ATOM 1862 C CA . GLY A 1 228 ? -6.237 11.382 -1.914 1.00 53.22 228 GLY A CA 1
ATOM 1863 C C . GLY A 1 228 ? -6.531 10.058 -2.631 1.00 53.22 228 GLY A C 1
ATOM 1864 O O . GLY A 1 228 ? -6.550 9.929 -3.860 1.00 53.22 228 GLY A O 1
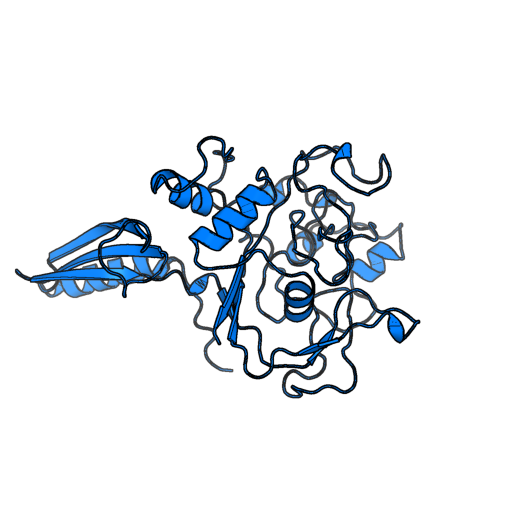ATOM 1865 N N . ALA A 1 229 ? -6.752 9.016 -1.824 1.00 51.94 229 ALA A N 1
ATOM 1866 C CA . ALA A 1 229 ? -6.985 7.639 -2.273 1.00 51.94 229 ALA A CA 1
ATOM 1867 C C . ALA A 1 229 ? -8.247 7.461 -3.153 1.00 51.94 229 ALA A C 1
ATOM 1869 O O . ALA A 1 229 ? -8.411 6.426 -3.802 1.00 51.94 229 ALA A O 1
ATOM 1870 N N . SER A 1 230 ? -9.122 8.469 -3.198 1.00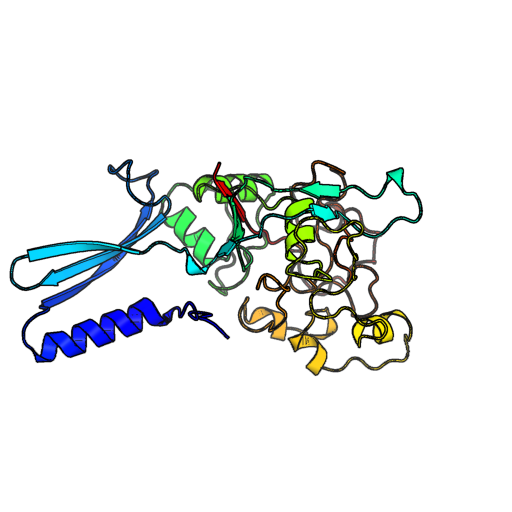 50.09 230 SER A N 1
ATOM 1871 C CA . SER A 1 230 ? -10.405 8.480 -3.907 1.00 50.09 230 SER A CA 1
ATOM 1872 C C . SER A 1 230 ? -10.299 8.802 -5.406 1.00 50.09 230 SER A C 1
ATOM 1874 O O . SER A 1 230 ? -11.196 8.428 -6.166 1.00 50.09 230 SER A O 1
ATOM 1876 N N . VAL A 1 231 ? -9.220 9.450 -5.869 1.00 53.78 231 VAL A N 1
ATOM 1877 C CA . VAL A 1 231 ? -9.109 9.908 -7.272 1.00 53.78 231 VAL A CA 1
ATOM 1878 C C . VAL A 1 231 ? -8.561 8.834 -8.211 1.00 53.78 231 VAL A C 1
ATOM 1880 O O . VAL A 1 231 ? -8.989 8.728 -9.367 1.00 53.78 231 VAL A O 1
ATOM 1883 N N . ALA A 1 232 ? -7.676 7.963 -7.723 1.00 57.62 232 ALA A N 1
ATOM 1884 C CA . ALA A 1 232 ? -7.200 6.831 -8.507 1.00 57.62 232 ALA A CA 1
ATOM 1885 C C . ALA A 1 232 ? -8.297 5.755 -8.597 1.00 57.62 232 ALA A C 1
ATOM 1887 O O . ALA A 1 232 ? -8.454 4.922 -7.711 1.00 57.62 232 ALA A O 1
ATOM 1888 N N . ARG A 1 233 ? -9.028 5.711 -9.720 1.00 67.62 233 ARG A N 1
ATOM 1889 C CA . ARG A 1 233 ? -10.051 4.676 -10.000 1.00 67.62 233 ARG A CA 1
ATOM 1890 C C . ARG A 1 233 ? -9.466 3.276 -10.228 1.00 67.62 233 ARG A C 1
ATOM 1892 O O . ARG A 1 233 ? -10.213 2.321 -10.463 1.00 67.62 233 ARG A O 1
ATOM 1899 N N . SER A 1 234 ? -8.143 3.156 -10.204 1.00 79.94 234 SER A N 1
ATOM 1900 C CA . SER A 1 234 ? -7.437 1.900 -10.394 1.00 79.94 234 SER A CA 1
ATOM 1901 C C . SER A 1 234 ? -7.625 0.983 -9.200 1.00 79.94 234 SER A C 1
ATOM 1903 O O . SER A 1 234 ? -7.161 1.269 -8.095 1.00 79.94 234 SER A O 1
ATOM 1905 N N . ARG A 1 235 ? -8.309 -0.129 -9.451 1.00 89.50 235 ARG A N 1
ATOM 1906 C CA . ARG A 1 235 ? -8.582 -1.172 -8.472 1.00 89.50 235 ARG A CA 1
ATOM 1907 C C . ARG A 1 235 ? -7.963 -2.474 -8.946 1.00 89.50 235 ARG A C 1
ATOM 1909 O O . ARG A 1 235 ? -8.031 -2.796 -10.135 1.00 89.50 235 ARG A O 1
ATOM 1916 N N . SER A 1 236 ? -7.380 -3.226 -8.020 1.00 92.94 236 SER A N 1
ATOM 1917 C CA . SER A 1 236 ? -7.074 -4.630 -8.265 1.00 92.94 236 SER A CA 1
ATOM 1918 C C . SER A 1 236 ? -8.359 -5.446 -8.393 1.00 92.94 236 SER A C 1
ATOM 1920 O O . SER A 1 236 ? -9.454 -4.972 -8.078 1.00 92.94 236 SER A O 1
ATOM 1922 N N . TRP A 1 237 ? -8.227 -6.704 -8.810 1.00 92.62 237 TRP A N 1
ATOM 1923 C CA . TRP A 1 237 ? -9.347 -7.648 -8.836 1.00 92.62 237 TRP A CA 1
ATOM 1924 C C . TRP A 1 237 ? -9.989 -7.853 -7.449 1.00 92.62 237 TRP A C 1
ATOM 1926 O O . TRP A 1 237 ? -11.170 -8.170 -7.367 1.00 92.62 237 TRP A O 1
ATOM 1936 N N . MET A 1 238 ? -9.232 -7.592 -6.376 1.00 92.12 238 MET A N 1
ATOM 1937 C CA . MET A 1 238 ? -9.694 -7.621 -4.985 1.00 92.12 238 MET A CA 1
ATOM 1938 C C . MET A 1 238 ? -10.279 -6.300 -4.481 1.00 92.12 238 MET A C 1
ATOM 1940 O O . MET A 1 238 ? -10.703 -6.214 -3.330 1.00 92.12 238 MET A O 1
ATOM 1944 N N . GLY A 1 239 ? -10.276 -5.245 -5.295 1.00 92.12 239 GLY A N 1
ATOM 1945 C CA . GLY A 1 239 ? -10.715 -3.920 -4.862 1.00 92.12 239 GLY A CA 1
ATOM 1946 C C . GLY A 1 239 ? -9.687 -3.156 -4.022 1.00 92.12 239 GLY A C 1
ATOM 1947 O O . GLY A 1 239 ? -10.070 -2.206 -3.343 1.00 92.12 239 GLY A O 1
ATOM 1948 N N . MET A 1 240 ? -8.401 -3.530 -4.067 1.00 93.38 240 MET A N 1
ATOM 1949 C CA . MET A 1 240 ? -7.332 -2.694 -3.508 1.00 93.38 240 MET A CA 1
ATOM 1950 C C . MET A 1 240 ? -7.029 -1.525 -4.442 1.00 93.38 240 MET A C 1
ATOM 1952 O O . MET A 1 240 ? -6.937 -1.706 -5.658 1.00 93.38 240 MET A O 1
ATOM 1956 N N . TYR A 1 241 ? -6.813 -0.347 -3.872 1.00 91.75 241 TYR A N 1
ATOM 1957 C CA . TYR A 1 241 ? -6.492 0.871 -4.605 1.00 91.75 241 TYR A CA 1
ATOM 1958 C C . TYR A 1 241 ? -4.982 1.103 -4.664 1.00 91.75 241 TYR A C 1
ATOM 1960 O O . TYR A 1 241 ? -4.224 0.654 -3.796 1.00 91.75 241 TYR A O 1
ATOM 1968 N N . GLN A 1 242 ? -4.554 1.807 -5.717 1.00 89.62 242 GLN A N 1
ATOM 1969 C CA . GLN A 1 242 ? -3.166 2.257 -5.914 1.00 89.62 242 GLN A CA 1
ATOM 1970 C C . GLN A 1 242 ? -2.117 1.129 -5.834 1.00 89.62 242 GLN A C 1
ATOM 1972 O O . GLN A 1 242 ? -0.960 1.338 -5.468 1.00 89.62 242 GLN A O 1
ATOM 1977 N N . VAL A 1 243 ? -2.505 -0.087 -6.228 1.00 92.56 243 VAL A N 1
ATOM 1978 C CA . VAL A 1 243 ? -1.601 -1.248 -6.318 1.00 92.56 243 VAL A CA 1
ATOM 1979 C C . VAL A 1 243 ? -0.533 -1.087 -7.405 1.00 92.56 243 VAL A C 1
ATOM 1981 O O . VAL A 1 243 ? 0.500 -1.750 -7.366 1.00 92.56 243 VAL A O 1
ATOM 1984 N N . LEU A 1 244 ? -0.760 -0.181 -8.361 1.00 91.94 244 LEU A N 1
ATOM 1985 C CA . LEU A 1 244 ? 0.195 0.219 -9.386 1.00 91.94 244 LEU A CA 1
ATOM 1986 C C . LEU A 1 244 ? 0.159 1.745 -9.557 1.00 91.94 244 LEU A C 1
ATOM 1988 O O . LEU A 1 244 ? -0.910 2.330 -9.726 1.00 91.94 244 LEU A O 1
ATOM 1992 N N . GLY A 1 245 ? 1.331 2.374 -9.511 1.00 91.94 245 GLY A N 1
ATOM 1993 C CA . GLY A 1 245 ? 1.492 3.833 -9.448 1.00 91.94 245 GLY A CA 1
ATOM 1994 C C . GLY A 1 245 ? 1.169 4.379 -8.055 1.00 91.94 245 GLY A C 1
ATOM 1995 O O . GLY A 1 245 ? 1.110 3.621 -7.088 1.00 91.94 245 GLY A O 1
ATOM 1996 N N . GLY A 1 246 ? 0.937 5.685 -7.946 1.00 90.81 246 GLY A N 1
ATOM 1997 C CA . GLY A 1 246 ? 0.558 6.333 -6.688 1.00 90.81 246 GLY A CA 1
ATOM 1998 C C . GLY A 1 246 ? 1.770 6.549 -5.794 1.00 90.81 246 GLY A C 1
ATOM 1999 O O . GLY A 1 246 ? 2.750 7.132 -6.234 1.00 90.81 246 GLY A O 1
ATOM 2000 N N . GLN A 1 247 ? 1.726 6.072 -4.556 1.00 92.69 247 GLN A N 1
ATOM 2001 C CA . GLN A 1 247 ? 2.847 6.200 -3.624 1.00 92.69 247 GLN A CA 1
ATOM 2002 C C . GLN A 1 247 ? 3.713 4.935 -3.614 1.00 92.69 247 GLN A C 1
ATOM 2004 O O . GLN A 1 247 ? 3.250 3.840 -3.978 1.00 92.69 247 GLN A O 1
ATOM 2009 N N . LEU A 1 248 ? 4.976 5.088 -3.205 1.00 95.81 248 LEU A N 1
ATOM 2010 C CA . LEU A 1 248 ? 5.808 3.946 -2.828 1.00 95.81 248 LEU A CA 1
ATOM 2011 C C . LEU A 1 248 ? 5.140 3.224 -1.656 1.00 95.81 248 LEU A C 1
ATOM 2013 O O . LEU A 1 248 ? 4.497 3.861 -0.824 1.00 95.81 248 LEU A O 1
ATOM 2017 N N . GLU A 1 249 ? 5.282 1.904 -1.587 1.00 97.81 249 GLU A N 1
ATOM 2018 C CA . GLU A 1 249 ? 4.637 1.119 -0.532 1.00 97.81 249 GLU A CA 1
ATOM 2019 C C . GLU A 1 249 ? 5.604 0.122 0.105 1.00 97.81 249 GLU A C 1
ATOM 2021 O O . GLU A 1 249 ? 6.181 -0.731 -0.580 1.00 97.81 249 GLU A O 1
ATOM 2026 N N . ALA A 1 250 ? 5.763 0.223 1.424 1.00 98.56 250 ALA A N 1
ATOM 2027 C CA . ALA A 1 250 ? 6.549 -0.707 2.217 1.00 98.56 250 ALA A CA 1
ATOM 2028 C C . ALA A 1 250 ? 5.828 -2.048 2.368 1.00 98.56 250 ALA A C 1
ATOM 2030 O O . ALA A 1 250 ? 4.648 -2.114 2.715 1.00 98.56 250 ALA A O 1
ATOM 2031 N N . VAL A 1 251 ? 6.578 -3.134 2.186 1.00 98.62 251 VAL A N 1
ATOM 2032 C CA . VAL A 1 251 ? 6.107 -4.496 2.445 1.00 98.62 251 VAL A CA 1
ATOM 2033 C C . VAL A 1 251 ? 7.124 -5.276 3.267 1.00 98.62 251 VAL A C 1
ATOM 2035 O O . VAL A 1 251 ? 8.335 -5.075 3.171 1.00 98.62 251 VAL A O 1
ATOM 2038 N N . ARG A 1 252 ? 6.653 -6.241 4.053 1.00 98.31 252 ARG A N 1
ATOM 2039 C CA . ARG A 1 252 ? 7.510 -7.282 4.623 1.00 98.31 252 ARG A CA 1
ATOM 2040 C C . ARG A 1 252 ? 7.721 -8.373 3.577 1.00 98.31 252 ARG A C 1
ATOM 2042 O O . ARG A 1 252 ? 6.763 -8.981 3.103 1.00 98.31 252 ARG A O 1
ATOM 2049 N N . ASN A 1 253 ? 8.972 -8.663 3.237 1.00 98.00 253 ASN A N 1
ATOM 2050 C CA . ASN A 1 253 ? 9.297 -9.702 2.267 1.00 98.00 253 ASN A CA 1
ATOM 2051 C C . ASN A 1 253 ? 10.158 -10.799 2.900 1.00 98.00 253 ASN A C 1
ATOM 2053 O O . ASN A 1 253 ? 11.372 -10.669 2.982 1.00 98.00 253 ASN A O 1
ATOM 2057 N N . ALA A 1 254 ? 9.518 -11.871 3.370 1.00 96.25 254 ALA A N 1
ATOM 2058 C CA . ALA A 1 254 ? 10.228 -13.008 3.957 1.00 96.25 254 ALA A CA 1
ATOM 2059 C C . ALA A 1 254 ? 10.962 -13.863 2.909 1.00 96.25 254 ALA A C 1
ATOM 2061 O O . ALA A 1 254 ? 11.948 -14.507 3.241 1.00 96.25 254 ALA A O 1
ATOM 2062 N N . VAL A 1 255 ? 10.499 -13.857 1.652 1.00 95.31 255 VAL A N 1
ATOM 2063 C CA . VAL A 1 255 ? 11.090 -14.659 0.569 1.00 95.31 255 VAL A CA 1
ATOM 2064 C C . VAL A 1 255 ? 12.375 -14.002 0.068 1.00 95.31 255 VAL A C 1
ATOM 2066 O O . VAL A 1 255 ? 13.374 -14.674 -0.157 1.00 95.31 255 VAL A O 1
ATOM 2069 N N . GLN A 1 256 ? 12.361 -12.676 -0.097 1.00 96.38 256 GLN A N 1
ATOM 2070 C CA . GLN A 1 256 ? 13.527 -11.903 -0.522 1.00 96.38 256 GLN A CA 1
ATOM 2071 C C . GLN A 1 256 ? 13.605 -10.572 0.248 1.00 96.38 256 GLN A C 1
ATOM 2073 O O . GLN A 1 256 ? 13.076 -9.558 -0.219 1.00 96.38 256 GLN A O 1
ATOM 2078 N N . PRO A 1 257 ? 14.278 -10.533 1.413 1.00 96.81 257 PRO A N 1
ATOM 2079 C CA . PRO A 1 257 ? 14.274 -9.370 2.309 1.00 96.81 257 PRO A CA 1
ATOM 2080 C C . PRO A 1 257 ? 14.731 -8.049 1.682 1.00 96.81 257 PRO A C 1
ATOM 2082 O O . PRO A 1 257 ? 14.217 -6.997 2.054 1.00 96.81 257 PRO A O 1
ATOM 2085 N N . LYS A 1 258 ? 15.639 -8.100 0.697 1.00 97.00 258 LYS A N 1
ATOM 2086 C CA . LYS A 1 258 ? 16.117 -6.919 -0.045 1.00 97.00 258 LYS A CA 1
ATOM 2087 C C . LYS A 1 258 ? 15.044 -6.269 -0.929 1.00 97.00 258 LYS A C 1
ATOM 2089 O O . LYS A 1 258 ? 15.200 -5.125 -1.324 1.00 97.00 258 LYS A O 1
ATOM 2094 N N . TYR A 1 259 ? 13.960 -6.970 -1.249 1.00 97.31 259 TYR A N 1
ATOM 2095 C CA . TYR A 1 259 ? 12.896 -6.475 -2.120 1.00 97.31 259 TYR A CA 1
ATOM 2096 C C . TYR A 1 259 ? 11.660 -6.109 -1.296 1.00 97.31 259 TYR A C 1
ATOM 2098 O O . TYR A 1 259 ? 10.621 -6.765 -1.377 1.00 97.31 259 TYR A O 1
ATOM 2106 N N . ASN A 1 260 ? 11.781 -5.089 -0.450 1.00 98.19 260 ASN A N 1
ATOM 2107 C CA . ASN A 1 260 ? 10.771 -4.697 0.536 1.00 98.19 260 ASN A CA 1
ATOM 2108 C C . ASN A 1 260 ? 9.978 -3.432 0.165 1.00 98.19 260 ASN A C 1
ATOM 2110 O O . ASN A 1 260 ? 9.264 -2.895 1.012 1.00 98.19 260 ASN A O 1
ATOM 2114 N N . LEU A 1 261 ? 10.082 -2.970 -1.083 1.00 98.31 261 LEU A N 1
ATOM 2115 C CA . LEU A 1 261 ? 9.393 -1.776 -1.564 1.00 98.31 261 LEU A CA 1
ATOM 2116 C C . LEU A 1 261 ? 8.672 -2.041 -2.888 1.00 98.31 261 LEU A C 1
ATOM 2118 O O . LEU A 1 261 ? 9.302 -2.411 -3.881 1.00 98.31 261 LEU A O 1
ATOM 2122 N N . LYS A 1 262 ? 7.361 -1.795 -2.950 1.00 97.31 262 LYS A N 1
ATOM 2123 C CA . LYS A 1 262 ? 6.644 -1.664 -4.227 1.00 97.31 262 LYS A CA 1
ATOM 2124 C C . LYS A 1 262 ? 6.961 -0.280 -4.802 1.00 97.31 262 LYS A C 1
ATOM 2126 O O . LYS A 1 262 ? 6.470 0.735 -4.314 1.00 97.31 262 LYS A O 1
ATOM 2131 N N . ALA A 1 263 ? 7.810 -0.264 -5.829 1.00 95.38 263 ALA A N 1
ATOM 2132 C CA . ALA A 1 263 ? 8.403 0.957 -6.374 1.00 95.38 263 ALA A CA 1
ATOM 2133 C C . ALA A 1 263 ? 7.472 1.740 -7.310 1.00 95.38 263 ALA A C 1
ATOM 2135 O O . ALA A 1 263 ? 7.563 2.959 -7.384 1.00 95.38 263 ALA A O 1
ATOM 2136 N N . SER A 1 264 ? 6.560 1.067 -8.022 1.00 94.88 264 SER A N 1
ATOM 2137 C CA . SER A 1 264 ? 5.650 1.739 -8.958 1.00 94.88 264 SER A CA 1
ATOM 2138 C C . SER A 1 264 ? 4.900 2.895 -8.280 1.00 94.88 264 SER A C 1
ATOM 2140 O O . SER A 1 264 ? 3.977 2.646 -7.508 1.00 94.88 264 SER A O 1
ATOM 2142 N N . SER A 1 265 ? 5.234 4.138 -8.627 1.00 93.56 265 SER A N 1
ATOM 2143 C CA . SER A 1 265 ? 4.749 5.348 -7.950 1.00 93.56 265 SER A CA 1
ATOM 2144 C C . SER A 1 265 ? 4.811 6.580 -8.863 1.00 93.56 265 SER A C 1
ATOM 2146 O O . SER A 1 265 ? 5.319 6.502 -9.978 1.00 93.56 265 SER A O 1
ATOM 2148 N N . GLN A 1 266 ? 4.328 7.716 -8.368 1.00 91.38 266 GLN A N 1
ATOM 2149 C CA . GLN A 1 266 ? 4.379 9.035 -8.999 1.00 91.38 266 GLN A CA 1
ATOM 2150 C C . GLN A 1 266 ? 5.791 9.579 -9.193 1.00 91.38 266 GLN A C 1
ATOM 2152 O O . GLN A 1 266 ? 5.979 10.573 -9.881 1.00 91.38 266 GLN A O 1
ATOM 2157 N N . HIS A 1 267 ? 6.782 8.963 -8.556 1.00 92.00 267 HIS A N 1
ATOM 2158 C CA . HIS A 1 267 ? 8.165 9.385 -8.700 1.00 92.00 267 HIS A CA 1
ATOM 2159 C C . HIS A 1 267 ? 8.763 8.932 -10.031 1.00 92.00 267 HIS A C 1
ATOM 2161 O O . HIS A 1 267 ? 9.791 9.452 -10.431 1.00 92.00 267 HIS A O 1
ATOM 2167 N N . PHE A 1 268 ? 8.119 7.995 -10.727 1.00 92.69 268 PHE A N 1
ATOM 2168 C CA . PHE A 1 268 ? 8.597 7.439 -11.983 1.00 92.69 268 PHE A CA 1
ATOM 2169 C C . PHE A 1 268 ? 7.750 7.925 -13.162 1.00 92.69 268 PHE A C 1
ATOM 2171 O O . PHE A 1 268 ? 6.533 8.081 -13.034 1.00 92.69 268 PHE A O 1
ATOM 2178 N N . ASP A 1 269 ? 8.404 8.176 -14.298 1.00 91.75 269 ASP A N 1
ATOM 2179 C CA . ASP A 1 269 ? 7.732 8.415 -15.578 1.00 91.75 269 ASP A CA 1
ATOM 2180 C C . ASP A 1 269 ? 7.018 7.157 -16.090 1.00 91.75 269 ASP A C 1
ATOM 2182 O O . ASP A 1 269 ? 7.327 6.028 -15.700 1.00 91.75 269 ASP A O 1
ATOM 2186 N N . ILE A 1 270 ? 6.070 7.349 -17.003 1.00 91.44 270 ILE A N 1
ATOM 2187 C CA . ILE A 1 270 ? 5.231 6.294 -17.575 1.00 91.44 270 ILE A CA 1
ATOM 2188 C C . ILE A 1 270 ? 6.028 5.191 -18.292 1.00 91.44 270 ILE A C 1
ATOM 2190 O O . ILE A 1 270 ? 5.535 4.065 -18.421 1.00 91.44 270 ILE A O 1
ATOM 2194 N N . HIS A 1 271 ? 7.252 5.483 -18.738 1.00 91.75 271 HIS A N 1
ATOM 2195 C CA . HIS A 1 271 ? 8.150 4.546 -19.413 1.00 91.75 271 HIS A CA 1
ATOM 2196 C C . HIS A 1 271 ? 9.000 3.729 -18.427 1.00 91.75 271 HIS A C 1
ATOM 2198 O O . HIS A 1 271 ? 9.722 2.810 -18.830 1.00 91.75 271 HIS A O 1
ATOM 2204 N N . SER A 1 272 ? 8.895 4.004 -17.127 1.00 92.19 272 SER A N 1
ATOM 2205 C CA . SER A 1 272 ? 9.672 3.317 -16.112 1.00 92.19 272 SER A CA 1
ATOM 2206 C C . SER A 1 272 ? 9.328 1.837 -16.008 1.00 92.19 272 SER A C 1
ATOM 2208 O O . SER A 1 272 ? 8.187 1.415 -15.781 1.00 92.19 272 SER A O 1
ATOM 2210 N N . ALA A 1 273 ? 10.375 1.012 -16.036 1.00 92.56 273 ALA A N 1
ATOM 2211 C CA . ALA A 1 273 ? 10.253 -0.422 -15.839 1.00 92.56 273 ALA A CA 1
ATOM 2212 C C . ALA A 1 273 ? 9.757 -0.798 -14.431 1.00 92.56 273 ALA A C 1
ATOM 2214 O O . ALA A 1 273 ? 9.508 -1.984 -14.207 1.00 92.56 273 ALA A O 1
ATOM 2215 N N . TRP A 1 274 ? 9.651 0.148 -13.488 1.00 94.50 274 TRP A N 1
ATOM 2216 C CA . TRP A 1 274 ? 9.072 -0.062 -12.157 1.00 94.50 274 TRP A CA 1
ATOM 2217 C C . TRP A 1 274 ? 7.553 -0.208 -12.170 1.00 94.50 274 TRP A C 1
ATOM 2219 O O . TRP A 1 274 ? 6.998 -0.748 -11.214 1.00 94.50 274 TRP A O 1
ATOM 2229 N N . HIS A 1 275 ? 6.874 0.192 -13.248 1.00 94.19 275 HIS A N 1
ATOM 2230 C CA . HIS A 1 275 ? 5.423 0.082 -13.396 1.00 94.19 275 HIS A CA 1
ATOM 2231 C C . HIS A 1 275 ? 4.948 -1.344 -13.723 1.00 94.19 275 HIS A C 1
ATOM 2233 O O . HIS A 1 275 ? 4.273 -1.585 -14.726 1.00 94.19 275 HIS A O 1
ATOM 2239 N N . LYS A 1 276 ? 5.282 -2.304 -12.850 1.00 94.25 276 LYS A N 1
ATOM 2240 C CA . LYS A 1 276 ? 4.858 -3.711 -12.921 1.00 94.25 276 LYS A CA 1
ATOM 2241 C C . LYS A 1 276 ? 4.521 -4.265 -11.533 1.00 94.25 276 LYS A C 1
ATOM 2243 O O . LYS A 1 276 ? 5.250 -4.027 -10.574 1.00 94.25 276 LYS A O 1
ATOM 2248 N N . ILE A 1 277 ? 3.448 -5.051 -11.432 1.00 94.12 277 ILE A N 1
ATOM 2249 C CA . ILE A 1 277 ? 3.139 -5.832 -10.221 1.00 94.12 277 ILE A CA 1
ATOM 2250 C C . ILE A 1 277 ? 4.224 -6.892 -10.002 1.00 94.12 277 ILE A C 1
ATOM 2252 O O . ILE A 1 277 ? 4.746 -7.464 -10.958 1.00 94.12 277 ILE A O 1
ATOM 2256 N N . GLY A 1 278 ? 4.554 -7.160 -8.739 1.00 95.19 278 GLY A N 1
ATOM 2257 C CA . GLY A 1 278 ? 5.554 -8.152 -8.349 1.00 95.19 278 GLY A CA 1
ATOM 2258 C C . GLY A 1 278 ? 6.993 -7.650 -8.448 1.00 95.19 278 GLY A C 1
ATOM 2259 O O . GLY A 1 278 ? 7.869 -8.230 -7.805 1.00 95.19 278 GLY A O 1
ATOM 2260 N N . LYS A 1 279 ? 7.233 -6.552 -9.177 1.00 95.94 279 LYS A N 1
ATOM 2261 C CA . LYS A 1 279 ? 8.532 -5.889 -9.231 1.00 95.94 279 LYS A CA 1
ATOM 2262 C C . LYS A 1 279 ? 8.731 -4.996 -8.014 1.00 95.94 279 LYS A C 1
ATOM 2264 O O . LYS A 1 279 ? 7.850 -4.220 -7.640 1.00 95.94 279 LYS A O 1
ATOM 2269 N N . ARG A 1 280 ? 9.899 -5.109 -7.387 1.00 96.62 280 ARG A N 1
ATOM 2270 C CA . ARG A 1 280 ? 10.190 -4.463 -6.107 1.00 96.62 280 ARG A CA 1
ATOM 2271 C C . ARG A 1 280 ? 11.598 -3.903 -6.061 1.00 96.62 280 ARG A C 1
ATOM 2273 O O . ARG A 1 280 ? 12.512 -4.470 -6.651 1.00 96.62 280 ARG A O 1
ATOM 2280 N N . ALA A 1 281 ? 11.740 -2.812 -5.328 1.00 97.06 281 ALA A N 1
ATOM 2281 C CA . ALA A 1 281 ? 13.011 -2.195 -4.996 1.00 97.06 281 ALA A CA 1
ATOM 2282 C C . ALA A 1 281 ? 13.342 -2.436 -3.514 1.00 97.06 281 ALA A C 1
ATOM 2284 O O . ALA A 1 281 ? 12.608 -3.123 -2.792 1.00 97.06 281 ALA A O 1
ATOM 2285 N N . TYR A 1 282 ? 14.456 -1.855 -3.088 1.00 97.88 282 TYR A N 1
ATOM 2286 C CA . TYR A 1 282 ? 14.914 -1.840 -1.706 1.00 97.88 282 TYR A CA 1
ATOM 2287 C C . TYR A 1 282 ? 14.631 -0.482 -1.060 1.00 97.88 282 TYR A C 1
ATOM 2289 O O . TYR A 1 282 ? 14.815 0.551 -1.704 1.00 97.88 282 TYR A O 1
ATOM 2297 N N . TRP A 1 283 ? 14.239 -0.509 0.212 1.00 98.19 283 TRP A N 1
ATOM 2298 C CA . TRP A 1 283 ? 14.207 0.634 1.123 1.00 98.19 283 TRP A CA 1
ATOM 2299 C C . TRP A 1 283 ? 14.743 0.196 2.489 1.00 98.19 283 TRP A C 1
ATOM 2301 O O . TRP A 1 283 ? 14.314 -0.836 3.006 1.00 98.19 283 TRP A O 1
ATOM 2311 N N . ASP A 1 284 ? 15.647 0.954 3.103 1.00 97.94 284 ASP A N 1
ATOM 2312 C CA . ASP A 1 284 ? 16.250 0.567 4.388 1.00 97.94 284 ASP A CA 1
ATOM 2313 C C . ASP A 1 284 ? 15.278 0.608 5.581 1.00 97.94 284 ASP A C 1
ATOM 2315 O O . ASP A 1 284 ? 15.495 -0.065 6.589 1.00 97.94 284 ASP A O 1
ATOM 2319 N N . GLY A 1 285 ? 14.159 1.324 5.447 1.00 97.50 285 GLY A N 1
ATOM 2320 C CA . GLY A 1 285 ? 13.145 1.437 6.488 1.00 97.50 285 GLY A CA 1
ATOM 2321 C C . GLY A 1 285 ? 13.363 2.574 7.483 1.00 97.50 285 GLY A C 1
ATOM 2322 O O . GLY A 1 285 ? 12.616 2.639 8.462 1.00 97.50 285 GLY A O 1
ATOM 2323 N N . VAL A 1 286 ? 14.356 3.439 7.269 1.00 96.62 286 VAL A N 1
ATOM 2324 C CA . VAL A 1 286 ? 14.751 4.494 8.213 1.00 96.62 286 VAL A CA 1
ATOM 2325 C C . VAL A 1 286 ? 14.472 5.879 7.644 1.00 96.62 286 VAL A C 1
ATOM 2327 O O . VAL A 1 286 ? 13.766 6.663 8.271 1.00 96.62 286 VAL A O 1
ATOM 2330 N N . GLY A 1 287 ? 15.021 6.190 6.470 1.00 94.69 287 GLY A N 1
ATOM 2331 C CA . GLY A 1 287 ? 14.971 7.538 5.902 1.00 94.69 287 GLY A CA 1
ATOM 2332 C C . GLY A 1 287 ? 14.189 7.623 4.597 1.00 94.69 287 GLY A C 1
ATOM 2333 O O . GLY A 1 287 ? 13.834 6.617 3.992 1.00 94.69 287 GLY A O 1
ATOM 2334 N N . HIS A 1 288 ? 13.950 8.851 4.145 1.00 94.56 288 HIS A N 1
ATOM 2335 C CA . HIS A 1 288 ? 13.213 9.150 2.914 1.00 94.56 288 HIS A CA 1
ATOM 2336 C C . HIS A 1 288 ? 14.074 9.947 1.924 1.00 94.56 288 HIS A C 1
ATOM 2338 O O . HIS A 1 288 ? 13.578 10.769 1.168 1.00 94.56 288 HIS A O 1
ATOM 2344 N N . THR A 1 289 ? 15.390 9.743 1.945 1.00 93.06 289 THR A N 1
ATOM 2345 C CA . THR A 1 289 ? 16.320 10.329 0.967 1.00 93.06 289 THR A CA 1
ATOM 2346 C C . THR A 1 289 ? 16.726 9.271 -0.049 1.00 93.06 289 THR A C 1
ATOM 2348 O O . THR A 1 289 ? 16.630 8.085 0.246 1.00 93.06 289 THR A O 1
ATOM 2351 N N . GLU A 1 290 ? 17.239 9.657 -1.221 1.00 92.06 290 GLU A N 1
ATOM 2352 C CA . GLU A 1 290 ? 17.671 8.697 -2.256 1.00 92.06 290 GLU A CA 1
ATOM 2353 C C . GLU A 1 290 ? 18.642 7.622 -1.737 1.00 92.06 290 GLU A C 1
ATOM 2355 O O . GLU A 1 290 ? 18.602 6.487 -2.202 1.00 92.06 290 GLU A O 1
ATOM 2360 N N . ARG A 1 291 ? 19.467 7.947 -0.730 1.00 93.88 291 ARG A N 1
ATOM 2361 C CA . ARG A 1 291 ? 20.442 7.028 -0.112 1.00 93.88 291 ARG A CA 1
ATOM 2362 C C . ARG A 1 291 ? 19.790 5.858 0.623 1.00 93.88 291 ARG A C 1
ATOM 2364 O O . ARG A 1 291 ? 20.435 4.840 0.844 1.00 93.88 291 ARG A O 1
ATOM 2371 N N . ASN A 1 292 ? 18.527 6.010 1.008 1.00 96.25 292 ASN A N 1
ATOM 2372 C CA . ASN A 1 292 ? 17.765 4.994 1.723 1.00 96.25 292 ASN A CA 1
ATOM 2373 C C . ASN A 1 292 ? 17.157 3.947 0.775 1.00 96.25 292 ASN A C 1
ATOM 2375 O O . ASN A 1 292 ? 16.507 3.011 1.241 1.00 96.25 292 ASN A O 1
ATOM 2379 N N . PHE A 1 293 ? 17.344 4.090 -0.541 1.00 96.31 293 PHE A N 1
ATOM 2380 C CA . PHE A 1 293 ? 16.739 3.240 -1.561 1.00 96.31 293 PHE A CA 1
ATOM 2381 C C . PHE A 1 293 ? 17.792 2.573 -2.451 1.00 96.31 293 PHE A C 1
ATOM 2383 O O . PHE A 1 293 ? 18.858 3.121 -2.706 1.00 96.31 293 PHE A O 1
ATOM 2390 N N . GLY A 1 294 ? 17.490 1.368 -2.940 1.00 93.62 294 GLY A N 1
ATOM 2391 C CA . GLY A 1 294 ? 18.430 0.563 -3.739 1.00 93.62 294 GLY A CA 1
ATOM 2392 C C . GLY A 1 294 ? 18.299 0.723 -5.254 1.00 93.62 294 GLY A C 1
ATOM 2393 O O . GLY A 1 294 ? 18.478 -0.260 -5.972 1.00 93.62 294 GLY A O 1
ATOM 2394 N N . TRP A 1 295 ? 17.930 1.906 -5.742 1.00 90.44 295 TRP A N 1
ATOM 2395 C CA . TRP A 1 295 ? 17.920 2.235 -7.175 1.00 90.44 295 TRP A CA 1
ATOM 2396 C C . TRP A 1 295 ? 19.185 3.000 -7.581 1.00 90.44 295 TRP A C 1
ATOM 2398 O O . TRP A 1 295 ? 19.938 3.477 -6.730 1.00 90.44 295 TRP A O 1
ATOM 2408 N N . LYS A 1 296 ? 19.448 3.111 -8.888 1.00 87.19 296 LYS A N 1
ATOM 2409 C CA . LYS A 1 296 ? 20.611 3.860 -9.385 1.00 87.19 296 LYS A CA 1
ATOM 2410 C C . LYS A 1 296 ? 20.395 5.366 -9.196 1.00 87.19 296 LYS A C 1
ATOM 2412 O O . LYS A 1 296 ? 19.273 5.863 -9.273 1.00 87.19 296 LYS A O 1
ATOM 2417 N N . ARG A 1 297 ? 21.480 6.116 -8.976 1.00 80.50 297 ARG A N 1
ATOM 2418 C CA . ARG A 1 297 ? 21.420 7.585 -8.888 1.00 80.50 297 ARG A CA 1
ATOM 2419 C C . ARG A 1 297 ? 20.839 8.161 -10.184 1.00 80.50 297 ARG A C 1
ATOM 2421 O O . ARG A 1 297 ? 21.266 7.767 -11.266 1.00 80.50 297 ARG A O 1
ATOM 2428 N N . GLY A 1 298 ? 19.877 9.076 -10.062 1.00 80.00 298 GLY A N 1
ATOM 2429 C CA . GLY A 1 298 ? 19.174 9.679 -11.202 1.00 80.00 298 GLY A CA 1
ATOM 2430 C C . GLY A 1 298 ? 18.054 8.823 -11.805 1.00 80.00 298 GLY A C 1
ATOM 2431 O O . GLY A 1 298 ? 17.378 9.280 -12.717 1.00 80.00 298 GLY A O 1
ATOM 2432 N N . GLU A 1 299 ? 17.815 7.607 -11.296 1.00 84.31 299 GLU A N 1
ATOM 2433 C CA . GLU A 1 299 ? 16.687 6.767 -11.731 1.00 84.31 299 GLU A CA 1
ATOM 2434 C C . GLU A 1 299 ? 15.336 7.294 -11.222 1.00 84.31 299 GLU A C 1
ATOM 2436 O O . GLU A 1 299 ? 14.289 6.970 -11.783 1.00 84.31 299 GLU A O 1
ATOM 2441 N N . VAL A 1 300 ? 15.359 8.122 -10.172 1.00 82.50 300 VAL A N 1
ATOM 2442 C CA . VAL A 1 300 ? 14.175 8.791 -9.639 1.00 82.50 300 VAL A CA 1
ATOM 2443 C C . VAL A 1 300 ? 14.259 10.294 -9.901 1.00 82.50 300 VAL A C 1
ATOM 2445 O O . VAL A 1 300 ? 15.127 10.959 -9.338 1.00 82.50 300 VAL A O 1
ATOM 2448 N N . PRO A 1 301 ? 13.361 10.850 -10.727 1.00 68.88 301 PRO A N 1
ATOM 2449 C CA . PRO A 1 301 ? 13.172 12.287 -10.847 1.00 68.88 301 PRO A CA 1
ATOM 2450 C C . PRO A 1 301 ? 12.974 12.960 -9.478 1.00 68.88 301 PRO A C 1
ATOM 2452 O O . PRO A 1 301 ? 12.043 12.632 -8.742 1.00 68.88 301 PRO A O 1
ATOM 2455 N N . SER A 1 302 ? 13.793 13.967 -9.162 1.00 65.00 302 SER A N 1
ATOM 2456 C CA . SER A 1 302 ? 13.775 14.722 -7.893 1.00 65.00 302 SER A CA 1
ATOM 2457 C C . SER A 1 302 ? 12.545 15.624 -7.694 1.00 65.00 302 SER A C 1
ATOM 2459 O O . SER A 1 302 ? 12.522 16.459 -6.793 1.00 65.00 302 SER A O 1
ATOM 2461 N N . LYS A 1 303 ? 11.509 15.485 -8.531 1.00 76.38 303 LYS A N 1
ATOM 2462 C CA . LYS A 1 303 ? 10.379 16.423 -8.605 1.00 76.38 303 LYS A CA 1
ATOM 2463 C C . LYS A 1 303 ? 9.511 16.434 -7.343 1.00 76.38 303 LYS A C 1
ATOM 2465 O O . LYS A 1 303 ? 8.866 17.437 -7.062 1.00 76.38 303 LYS A O 1
ATOM 2470 N N . TYR A 1 304 ? 9.487 15.332 -6.594 1.00 81.31 304 TYR A N 1
ATOM 2471 C CA . TYR A 1 304 ? 8.661 15.189 -5.398 1.00 81.31 304 TYR A CA 1
ATOM 2472 C C . TYR A 1 304 ? 9.482 14.627 -4.237 1.00 81.31 304 TYR A C 1
ATOM 2474 O O . TYR A 1 304 ? 10.271 13.704 -4.466 1.00 81.31 304 TYR A O 1
ATOM 2482 N N . PRO A 1 305 ? 9.262 15.104 -2.996 1.00 88.25 305 PRO A N 1
ATOM 2483 C CA . PRO A 1 305 ? 9.840 14.483 -1.814 1.00 88.25 305 PRO A CA 1
ATOM 2484 C C . PRO A 1 305 ? 9.491 12.999 -1.776 1.00 88.25 305 PRO A C 1
ATOM 2486 O O . PRO A 1 305 ? 8.325 12.627 -1.923 1.00 88.25 305 PRO A O 1
ATOM 2489 N N . LEU A 1 306 ? 10.500 12.151 -1.592 1.00 92.06 306 LEU A N 1
ATOM 2490 C CA . LEU A 1 306 ? 10.284 10.719 -1.451 1.00 92.06 306 LEU A CA 1
ATOM 2491 C C . LEU A 1 306 ? 9.476 10.450 -0.183 1.00 92.06 306 LEU A C 1
ATOM 2493 O O . LEU A 1 306 ? 9.691 11.052 0.868 1.00 92.06 306 LEU A O 1
ATOM 2497 N N . GLY A 1 307 ? 8.540 9.521 -0.299 1.00 92.81 307 GLY A N 1
ATOM 2498 C CA . GLY A 1 307 ? 7.644 9.145 0.775 1.00 92.81 307 GLY A CA 1
ATOM 2499 C C . GLY A 1 307 ? 7.219 7.699 0.605 1.00 92.81 307 GLY A C 1
ATOM 2500 O O . GLY A 1 307 ? 6.963 7.257 -0.515 1.00 92.81 307 GLY A O 1
ATOM 2501 N N . VAL A 1 308 ? 7.167 6.951 1.703 1.00 96.00 308 VAL A N 1
ATOM 2502 C CA . VAL A 1 308 ? 6.808 5.533 1.683 1.00 96.00 308 VAL A CA 1
ATOM 2503 C C . VAL A 1 308 ? 5.520 5.347 2.464 1.00 96.00 308 VAL A C 1
ATOM 2505 O O . VAL A 1 308 ? 5.475 5.514 3.678 1.00 96.00 308 VAL A O 1
ATOM 2508 N N . GLY A 1 309 ? 4.456 5.006 1.745 1.00 96.12 309 GLY A N 1
ATOM 2509 C CA . GLY A 1 309 ? 3.198 4.589 2.337 1.00 96.12 309 GLY A CA 1
ATOM 2510 C C . GLY A 1 309 ? 3.244 3.131 2.772 1.00 96.12 309 GLY A C 1
ATOM 2511 O O . GLY A 1 309 ? 4.187 2.385 2.500 1.00 96.12 309 GLY A O 1
ATOM 2512 N N . PHE A 1 310 ? 2.183 2.694 3.432 1.00 98.06 310 PHE A N 1
ATOM 2513 C CA . PHE A 1 310 ? 2.030 1.308 3.843 1.00 98.06 310 PHE A CA 1
ATOM 2514 C C . PHE A 1 310 ? 0.557 0.957 4.002 1.00 98.06 310 PHE A C 1
ATOM 2516 O O . PHE A 1 310 ? -0.303 1.832 4.106 1.00 98.06 310 PHE A O 1
ATOM 2523 N N . ARG A 1 311 ? 0.276 -0.342 4.016 1.00 97.38 311 ARG A N 1
ATOM 2524 C CA . ARG A 1 311 ? -1.040 -0.888 4.339 1.00 97.38 311 ARG A CA 1
ATOM 2525 C C . ARG A 1 311 ? -0.876 -2.073 5.278 1.00 97.38 311 ARG A C 1
ATOM 2527 O O . ARG A 1 311 ? 0.183 -2.713 5.294 1.00 97.38 311 ARG A O 1
ATOM 2534 N N . CYS A 1 312 ? -1.910 -2.378 6.046 1.00 98.12 312 CYS A N 1
ATOM 2535 C CA . CYS A 1 312 ? -1.894 -3.509 6.952 1.00 98.12 312 CYS A CA 1
ATOM 2536 C C . CYS A 1 312 ? -2.760 -4.657 6.411 1.00 98.12 312 CYS A C 1
ATOM 2538 O O . CYS A 1 312 ? -3.541 -4.524 5.465 1.00 98.12 312 CYS A O 1
ATOM 2540 N N . PHE A 1 313 ? -2.592 -5.829 7.009 1.00 97.81 313 PHE A N 1
ATOM 2541 C CA . PHE A 1 313 ? -3.454 -6.983 6.800 1.00 97.81 313 PHE A CA 1
ATOM 2542 C C . PHE A 1 313 ? -3.587 -7.762 8.109 1.00 97.81 313 PHE A C 1
ATOM 2544 O O . PHE A 1 313 ? -2.722 -7.673 8.979 1.00 97.81 313 PHE A O 1
ATOM 2551 N N . ARG A 1 314 ? -4.638 -8.560 8.254 1.00 96.00 314 ARG A N 1
ATOM 2552 C CA . ARG A 1 314 ? -4.796 -9.498 9.371 1.00 96.00 314 ARG A CA 1
ATOM 2553 C C . ARG A 1 314 ? -5.142 -10.884 8.863 1.00 96.00 314 ARG A C 1
ATOM 2555 O O . ARG A 1 314 ? -5.730 -11.041 7.794 1.00 96.00 314 ARG A O 1
ATOM 2562 N N . ARG A 1 315 ? -4.768 -11.883 9.653 1.00 95.06 315 ARG A N 1
ATOM 2563 C CA . ARG A 1 315 ? -5.112 -13.285 9.443 1.00 95.06 315 ARG A CA 1
ATOM 2564 C C . ARG A 1 315 ? -5.914 -13.749 10.647 1.00 95.06 315 ARG A C 1
ATOM 2566 O O . ARG A 1 315 ? -5.469 -13.542 11.771 1.00 95.06 315 ARG A O 1
ATOM 2573 N N . LEU A 1 316 ? -7.067 -14.350 10.395 1.00 92.31 316 LEU A N 1
ATOM 2574 C CA . LEU A 1 316 ? -7.798 -15.120 11.391 1.00 92.31 316 LEU A CA 1
ATOM 2575 C C . LEU A 1 316 ? -7.542 -16.597 11.088 1.00 92.31 316 LEU A C 1
ATOM 2577 O O . LEU A 1 316 ? -7.638 -17.007 9.923 1.00 92.31 316 LEU A O 1
ATOM 2581 N N . LEU A 1 317 ? -7.130 -17.324 12.125 1.00 81.69 317 LEU A N 1
ATOM 2582 C CA . LEU A 1 317 ? -7.076 -18.782 12.135 1.00 81.69 317 LEU A CA 1
ATOM 2583 C C . LEU A 1 317 ? -8.474 -19.321 12.451 1.00 81.69 317 LEU A C 1
ATOM 2585 O O . LEU A 1 317 ? -9.216 -18.616 13.175 1.00 81.69 317 LEU A O 1
#

pLDDT: mean 85.19, std 13.86, range [31.47, 98.62]